Protein AF-0000000083299791 (afdb_homodimer)

Solvent-accessible surface area (backbone atoms only — not comparable to full-atom values): 14861 Å² total; per-residue (Å²): 134,85,80,78,79,76,78,78,74,70,79,77,78,78,74,74,76,74,76,77,78,76,69,82,77,79,80,80,79,50,73,68,55,50,51,50,52,48,53,51,52,51,51,53,50,51,51,54,52,48,54,40,50,52,48,50,51,59,39,55,63,70,44,81,80,65,92,54,95,62,80,73,47,73,58,53,46,47,52,49,50,43,52,48,52,52,48,52,50,52,51,41,40,72,73,31,84,80,49,69,74,76,66,60,76,66,80,69,80,80,72,71,74,79,122,135,85,81,76,78,74,76,78,75,71,78,76,77,76,73,73,76,73,74,79,76,76,69,82,78,79,80,82,77,50,72,69,56,52,50,51,53,49,54,51,51,50,50,53,50,53,50,54,53,48,54,42,50,52,48,50,50,59,39,55,64,69,43,81,80,66,94,54,94,65,81,74,47,74,58,53,47,48,52,49,49,44,52,48,52,51,49,52,50,51,51,41,39,72,74,32,85,81,49,70,76,75,67,62,74,66,80,70,81,80,73,72,73,78,121

InterPro domains:
  IPR011598 Myc-type, basic helix-loop-helix (bHLH) domain [PF00010] (37-89)
  IPR011598 Myc-type, basic helix-loop-helix (bHLH) domain [PS50888] (36-88)
  IPR011598 Myc-type, basic helix-loop-helix (bHLH) domain [SM00353] (42-94)
  IPR036638 Helix-loop-helix DNA-binding domain superfamily [G3DSA:4.10.280.10] (24-99)
  IPR036638 Helix-loop-helix DNA-binding domain superfamily [SSF47459] (33-94)
  IPR050359 Basic helix-loop-helix transcription factors [PTHR19290] (15-98)

Sequence (230 aa):
MNTSFQKLSLPFDSSHRRGKKRGPRPKKLTKDEKRQKRIDANDRERQRMGKLNIAFDNLRHLLPKHGNDRELSKFETIQIAKNYIRSLHQLLAQTDPNYSGSICSDDDSSFEFSFMNTSFQKLSLPFDSSHRRGKKRGPRPKKLTKDEKRQKRIDANDRERQRMGKLNIAFDNLRHLLPKHGNDRELSKFETIQIAKNYIRSLHQLLAQTDPNYSGSICSDDDSSFEFSF

Radius of gyration: 37.09 Å; Cα contacts (8 Å, |Δi|>4): 93; chains: 2; bounding box: 176×70×49 Å

Secondary structure (DSSP, 8-state):
-----------------------PPPPPPPHHHHHHHHHHHHHHHHHHHHHHHHHHHHHHHHSPP-SSSSPPPHHHHHHHHHHHHHHHHHHHHHH-TT-----------------/-----------------------PPPPPPPHHHHHHHHHHHHHHHHHHHHHHHHHHHHHHHHSPP-SSSSPPPHHHHHHHHHHHHHHHHHHHHHH-TT-----------------

Organism: Tigriopus californicus (NCBI:txid6832)

Structure (mmCIF, N/CA/C/O backbone):
data_AF-0000000083299791-model_v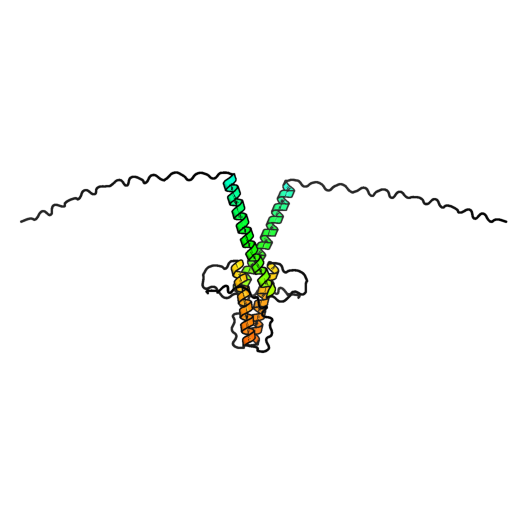1
#
loop_
_entity.id
_entity.type
_entity.pdbx_description
1 polymer 'BHLH domain-containing protein'
#
loop_
_atom_site.group_PDB
_atom_site.id
_atom_site.type_symbol
_atom_site.label_atom_id
_atom_site.label_alt_id
_atom_site.label_comp_id
_atom_site.label_asym_id
_atom_site.label_entity_id
_atom_site.label_seq_id
_atom_site.pdbx_PDB_ins_code
_atom_site.Cartn_x
_atom_site.Cartn_y
_atom_site.Cartn_z
_atom_site.occupancy
_atom_site.B_iso_or_equiv
_atom_site.auth_seq_id
_atom_site.auth_comp_id
_atom_site.auth_asym_id
_atom_site.auth_atom_id
_atom_site.pdbx_PDB_model_num
ATOM 1 N N . MET A 1 1 ? -90.875 -5.09 -12.531 1 35.03 1 MET A N 1
ATOM 2 C CA . MET A 1 1 ? -90.375 -4.801 -11.188 1 35.03 1 MET A CA 1
ATOM 3 C C . MET A 1 1 ? -88.938 -4.277 -11.234 1 35.03 1 MET A C 1
ATOM 5 O O . MET A 1 1 ? -88.062 -5.008 -11.602 1 35.03 1 MET A O 1
ATOM 9 N N . ASN A 1 2 ? -88.75 -2.998 -11.633 1 39.03 2 ASN A N 1
ATOM 10 C CA . ASN A 1 2 ? -87.562 -2.178 -11.891 1 39.03 2 ASN A CA 1
ATOM 11 C C . ASN A 1 2 ? -86.688 -2.041 -10.641 1 39.03 2 ASN A C 1
ATOM 13 O O . ASN A 1 2 ? -87.125 -1.462 -9.641 1 39.03 2 ASN A O 1
ATOM 17 N N . THR A 1 3 ? -85.938 -3.061 -10.211 1 40.22 3 THR A N 1
ATOM 18 C CA . THR A 1 3 ? -85 -3.107 -9.078 1 40.22 3 THR A CA 1
ATOM 19 C C . THR A 1 3 ? -84 -1.953 -9.141 1 40.22 3 THR A C 1
ATOM 21 O O . THR A 1 3 ? -83.188 -1.866 -10.07 1 40.22 3 THR A O 1
ATOM 24 N N . SER A 1 4 ? -84.375 -0.688 -8.719 1 39.66 4 SER A N 1
ATOM 25 C CA . SER A 1 4 ? -83.562 0.511 -8.508 1 39.66 4 SER A CA 1
ATOM 26 C C . SER A 1 4 ? -82.375 0.221 -7.617 1 39.66 4 SER A C 1
ATOM 28 O O . SER A 1 4 ? -82.5 -0.239 -6.484 1 39.66 4 SER A O 1
ATOM 30 N N . PHE A 1 5 ? -81.25 -0.308 -8.164 1 45.06 5 PHE A N 1
ATOM 31 C CA . PHE A 1 5 ? -79.938 -0.502 -7.516 1 45.06 5 PHE A CA 1
ATOM 32 C C . PHE A 1 5 ? -79.5 0.766 -6.789 1 45.06 5 PHE A C 1
ATOM 34 O O . PHE A 1 5 ? -79.188 1.782 -7.426 1 45.06 5 PHE A O 1
ATOM 41 N N . GLN A 1 6 ? -80.062 1.115 -5.617 1 37.62 6 GLN A N 1
ATOM 42 C CA . GLN A 1 6 ? -79.688 2.234 -4.777 1 37.62 6 GLN A CA 1
ATOM 43 C C . GLN A 1 6 ? -78.125 2.229 -4.566 1 37.62 6 GLN A C 1
ATOM 45 O O . GLN A 1 6 ? -77.562 1.227 -4.125 1 37.62 6 GLN A O 1
ATOM 50 N N . LYS A 1 7 ? -77.438 2.93 -5.402 1 39.16 7 LYS A N 1
ATOM 51 C CA . LYS A 1 7 ? -76 3.258 -5.281 1 39.16 7 LYS A CA 1
ATOM 52 C C . LYS A 1 7 ? -75.688 3.699 -3.861 1 39.16 7 LYS A C 1
ATOM 54 O O . LYS A 1 7 ? -76.125 4.734 -3.395 1 39.16 7 LYS A O 1
ATOM 59 N N . LEU A 1 8 ? -75.562 2.838 -2.83 1 41.22 8 LEU A N 1
ATOM 60 C CA . LEU A 1 8 ? -75.125 3.186 -1.492 1 41.22 8 LEU A CA 1
ATOM 61 C C . LEU A 1 8 ? -73.75 3.91 -1.555 1 41.22 8 LEU A C 1
ATOM 63 O O . LEU A 1 8 ? -72.75 3.354 -2.035 1 41.22 8 LEU A O 1
ATOM 67 N N . SER A 1 9 ? -73.688 5.23 -1.886 1 42.41 9 SER A N 1
ATOM 68 C CA . SER A 1 9 ? -72.5 6.043 -1.795 1 42.41 9 SER A CA 1
ATOM 69 C C . SER A 1 9 ? -71.875 5.961 -0.403 1 42.41 9 SER A C 1
ATOM 71 O O . SER A 1 9 ? -72.5 6.363 0.582 1 42.41 9 SER A O 1
ATOM 73 N N . LEU A 1 10 ? -71.188 4.891 -0.048 1 44.03 10 LEU A N 1
ATOM 74 C CA . LEU A 1 10 ? -70.438 4.859 1.204 1 44.03 10 LEU A CA 1
ATOM 75 C C . LEU A 1 10 ? -69.625 6.125 1.375 1 44.03 10 LEU A C 1
ATOM 77 O O . LEU A 1 10 ? -69.062 6.637 0.406 1 44.03 10 LEU A O 1
ATOM 81 N N . PRO A 1 11 ? -70 7.043 2.338 1 47.69 11 PRO A N 1
ATOM 82 C CA . PRO A 1 11 ? -69.188 8.242 2.596 1 47.69 11 PRO A CA 1
ATOM 83 C C . PRO A 1 11 ? -67.75 7.922 2.801 1 47.69 11 PRO A C 1
ATOM 85 O O . PRO A 1 11 ? -67.375 6.879 3.361 1 47.69 11 PRO A O 1
ATOM 88 N N . PHE A 1 12 ? -66.875 8.055 1.804 1 46.56 12 PHE A N 1
ATOM 89 C CA . PHE A 1 12 ? -65.438 8.008 1.959 1 46.56 12 PHE A CA 1
ATOM 90 C C . PHE A 1 12 ? -65 8.859 3.146 1 46.56 12 PHE A C 1
ATOM 92 O O . PHE A 1 12 ? -65.188 10.07 3.174 1 46.56 12 PHE A O 1
ATOM 99 N N . ASP A 1 13 ? -65.062 8.445 4.422 1 48.59 13 ASP A N 1
ATOM 100 C CA . ASP A 1 13 ? -64.5 9.133 5.574 1 48.59 13 ASP A CA 1
ATOM 101 C C . ASP A 1 13 ? -63.062 9.602 5.273 1 48.59 13 ASP A C 1
ATOM 103 O O . ASP A 1 13 ? -62.188 8.805 4.91 1 48.59 13 ASP A O 1
ATOM 107 N N . SER A 1 14 ? -62.844 10.719 4.598 1 47.84 14 SER A N 1
ATOM 108 C CA . SER A 1 14 ? -61.562 11.375 4.477 1 47.84 14 SER A CA 1
ATOM 109 C C . SER A 1 14 ? -60.844 11.477 5.828 1 47.84 14 SER A C 1
ATOM 111 O O . SER A 1 14 ? -61.219 12.289 6.672 1 47.84 14 SER A O 1
ATOM 113 N N . SER A 1 15 ? -60.562 10.375 6.586 1 48.59 15 SER A N 1
ATOM 114 C CA . SER A 1 15 ? -59.719 10.469 7.773 1 48.59 15 SER A CA 1
ATOM 115 C C . SER A 1 15 ? -58.5 11.344 7.516 1 48.59 15 SER A C 1
ATOM 117 O O . SER A 1 15 ? -57.719 11.078 6.598 1 48.59 15 SER A O 1
ATOM 119 N N . HIS A 1 16 ? -58.5 12.648 7.754 1 49.69 16 HIS A N 1
ATOM 120 C CA . HIS A 1 16 ? -57.375 13.562 7.793 1 49.69 16 HIS A CA 1
ATOM 121 C C . HIS A 1 16 ? -56.188 12.938 8.531 1 49.69 16 HIS A C 1
ATOM 123 O O . HIS A 1 16 ? -56.344 12.438 9.648 1 49.69 16 HIS A O 1
ATOM 129 N N . ARG A 1 17 ? -55.312 12.227 7.859 1 52.25 17 ARG A N 1
ATOM 130 C CA . ARG A 1 17 ? -54.062 11.734 8.43 1 52.25 17 ARG A CA 1
ATOM 131 C C . ARG A 1 17 ? -53.406 12.797 9.289 1 52.25 17 ARG A C 1
ATOM 133 O O . ARG A 1 17 ? -53.125 13.906 8.82 1 52.25 17 ARG A O 1
ATOM 140 N N . ARG A 1 18 ? -53.781 13.062 10.602 1 54.12 18 ARG A N 1
ATOM 141 C CA . ARG A 1 18 ? -53.031 13.891 11.555 1 54.12 18 ARG A CA 1
ATOM 142 C C . ARG A 1 18 ? -51.531 13.781 11.328 1 54.12 18 ARG A C 1
ATOM 144 O O . ARG A 1 18 ? -51 12.672 11.219 1 54.12 18 ARG A O 1
ATOM 151 N N . GLY A 1 19 ? -50.844 14.727 10.711 1 54.34 19 GLY A N 1
ATOM 152 C CA . GLY A 1 19 ? -49.406 14.82 10.5 1 54.34 19 GLY A CA 1
ATOM 153 C C . GLY A 1 19 ? -48.625 14.305 11.68 1 54.34 19 GLY A C 1
ATOM 154 O O . GLY A 1 19 ? -48.938 14.594 12.836 1 54.34 19 GLY A O 1
ATOM 155 N N . LYS A 1 20 ? -48.094 13.102 11.695 1 59.66 20 LYS A N 1
ATOM 156 C CA . LYS A 1 20 ? -47.188 12.602 12.703 1 59.66 20 LYS A CA 1
ATOM 157 C C . LYS A 1 20 ? -46.219 13.703 13.18 1 59.66 20 LYS A C 1
ATOM 159 O O . LYS A 1 20 ? -45.656 14.438 12.367 1 59.66 20 LYS A O 1
ATOM 164 N N . LYS A 1 21 ? -46.281 14.359 14.422 1 60.97 21 LYS A N 1
ATOM 165 C CA . LYS A 1 21 ? -45.375 15.312 15.047 1 60.97 21 LYS A CA 1
ATOM 166 C C . LYS A 1 21 ? -43.938 14.844 14.953 1 60.97 21 LYS A C 1
ATOM 168 O O . LYS A 1 21 ? -43.656 13.664 15.18 1 60.97 21 LYS A O 1
ATOM 173 N N . ARG A 1 22 ? -43.094 15.375 14.047 1 66.25 22 ARG A N 1
ATOM 174 C CA . ARG A 1 22 ? -41.656 15.07 13.992 1 66.25 22 ARG A CA 1
ATOM 175 C C . ARG A 1 22 ? -41.062 15.078 15.383 1 66.25 22 ARG A C 1
ATOM 177 O O . ARG A 1 22 ? -41.406 15.914 16.219 1 66.25 22 ARG A O 1
ATOM 184 N N . GLY A 1 23 ? -40.656 14.07 15.852 1 63.84 23 GLY A N 1
ATOM 185 C CA . GLY A 1 23 ? -40 14 17.156 1 63.84 23 GLY A CA 1
ATOM 186 C C . GLY A 1 23 ? -39 15.102 17.359 1 63.84 23 GLY A C 1
ATOM 187 O O . GLY A 1 23 ? -38.688 15.867 16.438 1 63.84 23 GLY A O 1
ATOM 188 N N . PRO A 1 24 ? -38.594 15.461 18.594 1 74.75 24 PRO A N 1
ATOM 189 C CA . PRO A 1 24 ? -37.625 16.516 18.891 1 74.75 24 PRO A CA 1
ATOM 190 C C . PRO A 1 24 ? -36.312 16.344 18.141 1 74.75 24 PRO A C 1
ATOM 192 O O . PRO A 1 24 ? -35.938 15.211 17.828 1 74.75 24 PRO A O 1
ATOM 195 N N . ARG A 1 25 ? -35.75 17.516 17.656 1 76.12 25 ARG A N 1
ATOM 196 C CA . ARG A 1 25 ? -34.469 17.5 16.953 1 76.12 25 ARG A CA 1
ATOM 197 C C . ARG A 1 25 ? -33.344 16.938 17.828 1 76.12 25 ARG A C 1
ATOM 199 O O . ARG A 1 25 ? -33.375 17.141 19.047 1 76.12 25 ARG A O 1
ATOM 206 N N . PRO A 1 26 ? -32.594 16.109 17.375 1 77.94 26 PRO A N 1
ATOM 207 C CA . PRO A 1 26 ? -31.453 15.609 18.172 1 77.94 26 PRO A CA 1
ATOM 208 C C . PRO A 1 26 ? -30.547 16.719 18.688 1 77.94 26 PRO A C 1
ATOM 210 O O . PRO A 1 26 ? -30.391 17.75 18.031 1 77.94 26 PRO A O 1
ATOM 213 N N . LYS A 1 27 ? -30.203 16.703 19.969 1 82.31 27 LYS A N 1
ATOM 214 C CA . LYS A 1 27 ? -29.344 17.656 20.625 1 82.31 27 LYS A CA 1
ATOM 215 C C . LYS A 1 27 ? -28.016 17.828 19.875 1 82.31 27 LYS A C 1
ATOM 217 O O . LYS A 1 27 ? -27.516 16.859 19.297 1 82.31 27 LYS A O 1
ATOM 222 N N . LYS A 1 28 ? -27.547 19.047 19.734 1 89.12 28 LYS A N 1
ATOM 223 C CA . LYS A 1 28 ? -26.266 19.359 19.125 1 89.12 28 LYS A CA 1
ATOM 224 C C . LYS A 1 28 ? -25.109 18.844 19.969 1 89.12 28 LYS A C 1
ATOM 226 O O . LYS A 1 28 ? -25.141 18.953 21.203 1 89.12 28 LYS A O 1
ATOM 231 N N . LEU A 1 29 ? -24.062 18.359 19.453 1 88.12 29 LEU A N 1
ATOM 232 C CA . LEU A 1 29 ? -22.891 17.828 20.156 1 88.12 29 LEU A CA 1
ATOM 233 C C . LEU A 1 29 ? -22.031 18.953 20.703 1 88.12 29 LEU A C 1
ATOM 235 O O . LEU A 1 29 ? -21.844 19.984 20.047 1 88.12 29 LEU A O 1
ATOM 239 N N . THR A 1 30 ? -21.609 18.734 21.859 1 93.5 30 THR A N 1
ATOM 240 C CA . THR A 1 30 ? -20.703 19.688 22.5 1 93.5 30 THR A CA 1
ATOM 241 C C . THR A 1 30 ? -19.328 19.656 21.844 1 93.5 30 THR A C 1
ATOM 243 O O . THR A 1 30 ? -19.031 18.75 21.062 1 93.5 30 THR A O 1
ATOM 246 N N . LYS A 1 31 ? -18.562 20.688 22.094 1 94.69 31 LYS A N 1
ATOM 247 C CA . LYS A 1 31 ? -17.203 20.75 21.562 1 94.69 31 LYS A CA 1
ATOM 248 C C . LYS A 1 31 ? -16.375 19.547 22 1 94.69 31 LYS A C 1
ATOM 250 O O . LYS A 1 31 ? -15.633 18.969 21.203 1 94.69 31 LYS A O 1
ATOM 255 N N . ASP A 1 32 ? -16.422 19.141 23.312 1 96.06 32 ASP A N 1
ATOM 256 C CA . ASP A 1 32 ? -15.68 18 23.859 1 96.06 32 ASP A CA 1
ATOM 257 C C . ASP A 1 32 ? -16.109 16.688 23.188 1 96.06 32 ASP A C 1
ATOM 259 O O . ASP A 1 32 ? -15.281 15.812 22.953 1 96.06 32 ASP A O 1
ATOM 263 N N . GLU A 1 33 ? -17.344 16.562 22.953 1 97 33 GLU A N 1
ATOM 264 C CA . GLU A 1 33 ? -17.844 15.367 22.297 1 97 33 GLU A CA 1
ATOM 265 C C . GLU A 1 33 ? -17.297 15.25 20.875 1 97 33 GLU A C 1
ATOM 267 O O . GLU A 1 33 ? -16.938 14.164 20.422 1 97 33 GLU A O 1
ATOM 272 N N . LYS A 1 34 ? -17.328 16.328 20.203 1 97.5 34 LYS A N 1
ATOM 273 C CA . LYS A 1 34 ? -16.781 16.344 18.844 1 97.5 34 LYS A CA 1
ATOM 274 C C . LYS A 1 34 ? -15.312 15.953 18.844 1 97.5 34 LYS A C 1
ATOM 276 O O . LYS A 1 34 ? -14.867 15.195 17.969 1 97.5 34 LYS A O 1
ATOM 281 N N . ARG A 1 35 ? -14.586 16.578 19.797 1 97.81 35 ARG A N 1
ATOM 282 C CA . ARG A 1 35 ? -13.172 16.266 19.922 1 97.81 35 ARG A CA 1
ATOM 283 C C . ARG A 1 35 ? -12.961 14.781 20.188 1 97.81 35 ARG A C 1
ATOM 285 O O . ARG A 1 35 ? -12.086 14.156 19.594 1 97.81 35 ARG A O 1
ATOM 292 N N . GLN A 1 36 ? -13.68 14.25 21.047 1 97.69 36 GLN A N 1
ATOM 293 C CA . GLN A 1 36 ? -13.562 12.828 21.375 1 97.69 36 GLN A CA 1
ATOM 294 C C . GLN A 1 36 ? -13.875 11.953 20.172 1 97.69 36 GLN A C 1
ATOM 296 O O . GLN A 1 36 ? -13.211 10.938 19.938 1 97.69 36 GLN A O 1
ATOM 301 N N . LYS A 1 37 ? -14.875 12.266 19.406 1 98 37 LYS A N 1
ATOM 302 C CA . LYS A 1 37 ? -15.211 11.531 18.188 1 98 37 LYS A CA 1
ATOM 303 C C . LYS A 1 37 ? -14.047 11.547 17.203 1 98 37 LYS A C 1
ATOM 305 O O . LYS A 1 37 ? -13.758 10.531 16.547 1 98 37 LYS A O 1
ATOM 310 N N . ARG A 1 38 ? -13.414 12.641 17.109 1 98.31 38 ARG A N 1
ATOM 311 C CA . ARG A 1 38 ? -12.273 12.781 16.219 1 98.31 38 ARG A CA 1
ATOM 312 C C . ARG A 1 38 ? -11.109 11.898 16.672 1 98.31 38 ARG A C 1
ATOM 314 O O . ARG A 1 38 ? -10.477 11.242 15.844 1 98.31 38 ARG A O 1
ATOM 321 N N . ILE A 1 39 ? -10.852 11.93 17.938 1 98.56 39 ILE A N 1
ATOM 322 C CA . ILE A 1 39 ? -9.781 11.117 18.5 1 98.56 39 ILE A CA 1
ATOM 323 C C . ILE A 1 39 ? -10.055 9.641 18.234 1 98.56 39 ILE A C 1
ATOM 325 O O . ILE A 1 39 ? -9.156 8.906 17.812 1 98.56 39 ILE A O 1
ATOM 329 N N . ASP A 1 40 ? -11.211 9.281 18.391 1 98.62 40 ASP A N 1
ATOM 330 C CA . ASP A 1 40 ? -11.602 7.895 18.141 1 98.62 40 ASP A CA 1
ATOM 331 C C . ASP A 1 40 ? -11.414 7.535 16.656 1 98.62 40 ASP A C 1
ATOM 333 O O . ASP A 1 40 ? -10.922 6.453 16.344 1 98.62 40 ASP A O 1
ATOM 337 N N . ALA A 1 41 ? -11.859 8.406 15.781 1 98.56 41 ALA A N 1
ATOM 338 C CA . ALA A 1 41 ? -11.727 8.188 14.336 1 98.56 41 ALA A CA 1
ATOM 339 C C . ALA A 1 41 ? -10.258 8.062 13.945 1 98.56 41 ALA A C 1
ATOM 341 O O . ALA A 1 41 ? -9.898 7.191 13.141 1 98.56 41 ALA A O 1
ATOM 342 N N . ASN A 1 42 ? -9.508 8.867 14.484 1 98.5 42 ASN A N 1
ATOM 343 C CA . ASN A 1 42 ? -8.078 8.828 14.219 1 98.5 42 ASN A CA 1
ATOM 344 C C . ASN A 1 42 ? -7.453 7.516 14.703 1 98.5 42 ASN A C 1
ATOM 346 O O . ASN A 1 42 ? -6.594 6.949 14.023 1 98.5 42 ASN A O 1
ATOM 350 N N . ASP A 1 43 ? -7.844 7.125 15.836 1 98.69 43 ASP A N 1
ATOM 351 C CA . ASP A 1 43 ? -7.348 5.863 16.375 1 98.69 43 ASP A CA 1
ATOM 352 C C . ASP A 1 43 ? -7.738 4.691 15.469 1 98.69 43 ASP A C 1
ATOM 354 O O . ASP A 1 43 ? -6.941 3.773 15.258 1 98.69 43 ASP A O 1
ATOM 358 N N . ARG A 1 44 ? -8.938 4.613 15 1 98.62 44 ARG A N 1
ATOM 359 C CA . ARG A 1 44 ? -9.398 3.57 14.094 1 98.62 44 ARG A CA 1
ATOM 360 C C . ARG A 1 44 ? -8.562 3.557 12.812 1 98.62 44 ARG A C 1
ATOM 362 O O . ARG A 1 44 ? -8.164 2.49 12.336 1 98.62 44 ARG A O 1
ATOM 369 N N . GLU A 1 45 ? -8.32 4.793 12.391 1 97.5 45 GLU A N 1
ATOM 370 C CA . GLU A 1 45 ? -7.523 4.898 11.172 1 97.5 45 GLU A CA 1
ATOM 371 C C . GLU A 1 45 ? -6.094 4.418 11.406 1 97.5 45 GLU A C 1
ATOM 373 O O . GLU A 1 45 ? -5.504 3.768 10.539 1 97.5 45 GLU A O 1
ATOM 378 N N . ARG A 1 46 ? -5.547 4.629 12.484 1 98.56 46 ARG A N 1
ATOM 379 C CA . ARG A 1 46 ? -4.207 4.176 12.844 1 98.56 46 ARG A CA 1
ATOM 380 C C . ARG A 1 46 ? -4.148 2.654 12.922 1 98.56 46 ARG A C 1
ATOM 382 O O . ARG A 1 46 ? -3.186 2.041 12.461 1 98.56 46 ARG A O 1
ATOM 389 N N . GLN A 1 47 ? -5.215 2.145 13.492 1 98.44 47 GLN A N 1
ATOM 390 C CA . GLN A 1 47 ? -5.301 0.689 13.562 1 98.44 47 GLN A CA 1
ATOM 391 C C . GLN A 1 47 ? -5.406 0.075 12.164 1 98.44 47 GLN A C 1
ATOM 393 O O . GLN A 1 47 ? -4.766 -0.938 11.875 1 98.44 47 GLN A O 1
ATOM 398 N N . ARG A 1 48 ? -6.238 0.56 11.312 1 98.5 48 ARG A N 1
ATOM 399 C CA . ARG A 1 48 ? -6.398 0.083 9.945 1 98.5 48 ARG A CA 1
ATOM 400 C C . ARG A 1 48 ? -5.07 0.115 9.195 1 98.5 48 ARG A C 1
ATOM 402 O O . ARG A 1 48 ? -4.707 -0.849 8.516 1 98.5 48 ARG A O 1
ATOM 409 N N . MET A 1 49 ? -4.352 1.262 9.32 1 98 49 MET A N 1
ATOM 410 C CA . MET A 1 49 ? -3.062 1.408 8.656 1 98 49 MET A CA 1
ATOM 411 C C . MET A 1 49 ? -2.039 0.435 9.227 1 98 49 MET A C 1
ATOM 413 O O . MET A 1 49 ? -1.154 -0.037 8.508 1 98 49 MET A O 1
ATOM 417 N N . GLY A 1 50 ? -2.121 0.163 10.477 1 98.44 50 GLY A N 1
ATOM 418 C CA . GLY A 1 50 ? -1.274 -0.853 11.078 1 98.44 50 GLY A CA 1
ATOM 419 C C . GLY A 1 50 ? -1.465 -2.229 10.469 1 98.44 50 GLY A C 1
ATOM 420 O O . GLY A 1 50 ? -0.49 -2.93 10.188 1 98.44 50 GLY A O 1
ATOM 421 N N . LYS A 1 51 ? -2.717 -2.592 10.312 1 98.31 51 LYS A N 1
ATOM 422 C CA . LYS A 1 51 ? -3.033 -3.873 9.688 1 98.31 51 LYS A CA 1
ATOM 423 C C . LYS A 1 51 ? -2.475 -3.945 8.266 1 98.31 51 LYS A C 1
ATOM 425 O O . LYS A 1 51 ? -1.959 -4.984 7.848 1 98.31 51 LYS A O 1
ATOM 430 N N . LEU A 1 52 ? -2.559 -2.861 7.566 1 98.38 52 LEU A N 1
ATOM 431 C CA . LEU A 1 52 ? -2.025 -2.805 6.207 1 98.38 52 LEU A CA 1
ATOM 432 C C . LEU A 1 52 ? -0.51 -2.975 6.211 1 98.38 52 LEU A C 1
ATOM 434 O O . LEU A 1 52 ? 0.042 -3.684 5.371 1 98.38 52 LEU A O 1
ATOM 438 N N . ASN A 1 53 ? 0.113 -2.35 7.125 1 97.5 53 ASN A N 1
ATOM 439 C CA . ASN A 1 53 ? 1.564 -2.457 7.234 1 97.5 53 ASN A CA 1
ATOM 440 C C . ASN A 1 53 ? 1.999 -3.883 7.559 1 97.5 53 ASN A C 1
ATOM 442 O O . ASN A 1 53 ? 3.002 -4.367 7.031 1 97.5 53 ASN A O 1
ATOM 446 N N . ILE A 1 54 ? 1.27 -4.508 8.422 1 98.12 54 ILE A N 1
ATOM 447 C CA . ILE A 1 54 ? 1.545 -5.906 8.734 1 98.12 54 ILE A CA 1
ATOM 448 C C . ILE A 1 54 ? 1.397 -6.754 7.469 1 98.12 54 ILE A C 1
ATOM 450 O O . ILE A 1 54 ? 2.215 -7.641 7.211 1 98.12 54 ILE A O 1
ATOM 454 N N . ALA A 1 55 ? 0.389 -6.469 6.719 1 98.12 55 ALA A N 1
ATOM 455 C CA . ALA A 1 55 ? 0.18 -7.199 5.469 1 98.12 55 ALA A CA 1
ATOM 456 C C . ALA A 1 55 ? 1.351 -6.996 4.512 1 98.12 55 ALA A C 1
ATOM 458 O O . ALA A 1 55 ? 1.802 -7.941 3.863 1 98.12 55 ALA A O 1
ATOM 459 N N . PHE A 1 56 ? 1.893 -5.84 4.426 1 97.5 56 PHE A N 1
ATOM 460 C CA . PHE A 1 56 ? 3.07 -5.566 3.613 1 97.5 56 PHE A CA 1
ATOM 461 C C . PHE A 1 56 ? 4.266 -6.383 4.094 1 97.5 56 PHE A C 1
ATOM 463 O O . PHE A 1 56 ? 5.008 -6.941 3.281 1 97.5 56 PHE A O 1
ATOM 470 N N . ASP A 1 57 ? 4.395 -6.391 5.359 1 96.12 57 ASP A N 1
ATOM 471 C CA . ASP A 1 57 ? 5.508 -7.145 5.93 1 96.12 57 ASP A CA 1
ATOM 472 C C . ASP A 1 57 ? 5.402 -8.625 5.574 1 96.12 57 ASP A C 1
ATOM 474 O O . ASP A 1 57 ? 6.398 -9.258 5.211 1 96.12 57 ASP A O 1
ATOM 478 N N . ASN A 1 58 ? 4.234 -9.156 5.762 1 96 58 ASN A N 1
ATOM 479 C CA . ASN A 1 58 ? 4.008 -10.555 5.41 1 96 58 ASN A CA 1
ATOM 480 C C . ASN A 1 58 ? 4.336 -10.828 3.943 1 96 58 ASN A C 1
ATOM 482 O O . ASN A 1 58 ? 4.926 -11.859 3.613 1 96 58 ASN A O 1
ATOM 486 N N . LEU A 1 59 ? 3.988 -9.867 3.1 1 96.19 59 LEU A N 1
ATOM 487 C CA . LEU A 1 59 ? 4.273 -10.023 1.678 1 96.19 59 LEU A CA 1
ATOM 488 C C . LEU A 1 59 ? 5.777 -9.961 1.417 1 96.19 59 LEU A C 1
ATOM 490 O O . LEU A 1 59 ? 6.305 -10.758 0.638 1 96.19 59 LEU A O 1
ATOM 494 N N . ARG A 1 60 ? 6.41 -9.078 2.076 1 93.94 60 ARG A N 1
ATOM 495 C CA . ARG A 1 60 ? 7.848 -8.906 1.894 1 93.94 60 ARG A CA 1
ATOM 496 C C . ARG A 1 60 ? 8.602 -10.18 2.271 1 93.94 60 ARG A C 1
ATOM 498 O O . ARG A 1 60 ? 9.641 -10.492 1.682 1 93.94 60 ARG A O 1
ATOM 505 N N . HIS A 1 61 ? 8.062 -10.914 3.162 1 92 61 HIS A N 1
ATOM 506 C CA . HIS A 1 61 ? 8.711 -12.141 3.604 1 92 61 HIS A CA 1
ATOM 507 C C . HIS A 1 61 ? 8.641 -13.219 2.531 1 92 61 HIS A C 1
ATOM 509 O O . HIS A 1 61 ? 9.43 -14.164 2.539 1 92 61 HIS A O 1
ATOM 515 N N . LEU A 1 62 ? 7.715 -13.172 1.647 1 91.31 62 LEU A N 1
ATOM 516 C CA . LEU A 1 62 ? 7.531 -14.172 0.601 1 91.31 62 LEU A CA 1
ATOM 517 C C . LEU A 1 62 ? 8.367 -13.828 -0.629 1 91.31 62 LEU A C 1
ATOM 519 O O . LEU A 1 62 ? 8.5 -14.648 -1.54 1 91.31 62 LEU A O 1
ATOM 523 N N . LEU A 1 63 ? 8.875 -12.594 -0.632 1 91.38 63 LEU A N 1
ATOM 524 C CA . LEU A 1 63 ? 9.594 -12.125 -1.811 1 91.38 63 LEU A CA 1
ATOM 525 C C . LEU A 1 63 ? 11.078 -12.422 -1.696 1 91.38 63 LEU A C 1
ATOM 527 O O . LEU A 1 63 ? 11.625 -12.484 -0.59 1 91.38 63 LEU A O 1
ATOM 531 N N . PRO A 1 64 ? 11.641 -12.602 -2.863 1 86.38 64 PRO A N 1
ATOM 532 C CA . PRO A 1 64 ? 13.094 -12.828 -2.818 1 86.38 64 PRO A CA 1
ATOM 533 C C . PRO A 1 64 ? 13.852 -11.656 -2.195 1 86.38 64 PRO A C 1
ATOM 535 O O . PRO A 1 64 ? 13.43 -10.508 -2.33 1 86.38 64 PRO A O 1
ATOM 538 N N . LYS A 1 65 ? 14.789 -12.039 -1.434 1 77.88 65 LYS A N 1
ATOM 539 C CA . LYS A 1 65 ? 15.555 -11.023 -0.709 1 77.88 65 LYS A CA 1
ATOM 540 C C . LYS A 1 65 ? 16.375 -10.172 -1.665 1 77.88 65 LYS A C 1
ATOM 542 O O . LYS A 1 65 ? 16.891 -10.672 -2.668 1 77.88 65 LYS A O 1
ATOM 547 N N . HIS A 1 66 ? 16.094 -8.805 -1.186 1 68.81 66 HIS A N 1
ATOM 548 C CA . HIS A 1 66 ? 16.922 -7.867 -1.92 1 68.81 66 HIS A CA 1
ATOM 549 C C . HIS A 1 66 ? 18.25 -7.621 -1.192 1 68.81 66 HIS A C 1
ATOM 551 O O . HIS A 1 66 ? 18.312 -7.719 0.035 1 68.81 66 HIS A O 1
ATOM 557 N N . GLY A 1 67 ? 19.391 -8.125 -1.748 1 66.94 67 GLY A N 1
ATOM 558 C CA . GLY A 1 67 ? 20.75 -8.031 -1.236 1 66.94 67 GLY A CA 1
ATOM 559 C C . GLY A 1 67 ? 20.984 -6.805 -0.372 1 66.94 67 GLY A C 1
ATOM 560 O O . GLY A 1 67 ? 21.969 -6.727 0.358 1 66.94 67 GLY A O 1
ATOM 561 N N . ASN A 1 68 ? 20.172 -5.832 -0.409 1 66.69 68 ASN A N 1
ATOM 562 C CA . ASN A 1 68 ? 20.438 -4.609 0.344 1 66.69 68 ASN A CA 1
ATOM 563 C C . ASN A 1 68 ? 19.75 -4.633 1.711 1 66.69 68 ASN A C 1
ATOM 565 O O . ASN A 1 68 ? 18.719 -5.27 1.879 1 66.69 68 ASN A O 1
ATOM 569 N N . ASP A 1 69 ? 20.375 -4.289 2.758 1 76.12 69 ASP A N 1
ATOM 570 C CA . ASP A 1 69 ? 19.922 -4.254 4.141 1 76.12 69 ASP A CA 1
ATOM 571 C C . ASP A 1 69 ? 18.75 -3.285 4.305 1 76.12 69 ASP A C 1
ATOM 573 O O . ASP A 1 69 ? 18.188 -3.162 5.395 1 76.12 69 ASP A O 1
ATOM 577 N N . ARG A 1 70 ? 18.391 -2.725 3.25 1 86.69 70 ARG A N 1
ATOM 578 C CA . ARG A 1 70 ? 17.312 -1.756 3.371 1 86.69 70 ARG A CA 1
ATOM 579 C C . ARG A 1 70 ? 15.953 -2.42 3.156 1 86.69 70 ARG A C 1
ATOM 581 O O . ARG A 1 70 ? 15.781 -3.207 2.225 1 86.69 70 ARG A O 1
ATOM 588 N N . GLU A 1 71 ? 14.992 -1.986 4.082 1 88.62 71 GLU A N 1
ATOM 589 C CA . GLU A 1 71 ? 13.633 -2.488 3.91 1 88.62 71 GLU A CA 1
ATOM 590 C C . GLU A 1 71 ? 12.984 -1.909 2.656 1 88.62 71 GLU A C 1
ATOM 592 O O . GLU A 1 71 ? 13.141 -0.723 2.361 1 88.62 71 GLU A O 1
ATOM 597 N N . LEU A 1 72 ? 12.312 -2.725 1.967 1 91.12 72 LEU A N 1
ATOM 598 C CA . LEU A 1 72 ? 11.586 -2.281 0.78 1 91.12 72 LEU A CA 1
ATOM 599 C C . LEU A 1 72 ? 10.477 -1.312 1.154 1 91.12 72 LEU A C 1
ATOM 601 O O . LEU A 1 72 ? 9.812 -1.485 2.182 1 91.12 72 LEU A O 1
ATOM 605 N N . SER A 1 73 ? 10.273 -0.315 0.304 1 94.75 73 SER A N 1
ATOM 606 C CA . SER A 1 73 ? 9.117 0.56 0.458 1 94.75 73 SER A CA 1
ATOM 607 C C . SER A 1 73 ? 7.836 -0.129 -0.002 1 94.75 73 SER A C 1
ATOM 609 O O . SER A 1 73 ? 7.883 -1.219 -0.577 1 94.75 73 SER A O 1
ATOM 611 N N . LYS A 1 74 ? 6.809 0.627 0.281 1 97.12 74 LYS A N 1
ATOM 612 C CA . LYS A 1 74 ? 5.527 0.098 -0.177 1 97.12 74 LYS A CA 1
ATOM 613 C C . LYS A 1 74 ? 5.496 -0.032 -1.697 1 97.12 74 LYS A C 1
ATOM 615 O O . LYS A 1 74 ? 5.055 -1.051 -2.23 1 97.12 74 LYS A O 1
ATOM 620 N N . PHE A 1 75 ? 5.945 1 -2.342 1 97.12 75 PHE A N 1
ATOM 621 C CA . PHE A 1 75 ? 5.969 1.008 -3.801 1 97.12 75 PHE A CA 1
ATOM 622 C C . PHE A 1 75 ? 6.859 -0.107 -4.332 1 97.12 75 PHE A C 1
ATOM 624 O O . PHE A 1 75 ? 6.461 -0.856 -5.227 1 97.12 75 PHE A O 1
ATOM 631 N N . GLU A 1 76 ? 8.047 -0.203 -3.785 1 94.12 76 GLU A N 1
ATOM 632 C CA . GLU A 1 76 ? 9 -1.224 -4.211 1 94.12 76 GLU A CA 1
ATOM 633 C C . GLU A 1 76 ? 8.445 -2.627 -3.979 1 94.12 76 GLU A C 1
ATOM 635 O O . GLU A 1 76 ? 8.609 -3.512 -4.82 1 94.12 76 GLU A O 1
ATOM 640 N N . THR A 1 77 ? 7.773 -2.807 -2.789 1 96.25 77 THR A N 1
ATOM 641 C CA . THR A 1 77 ? 7.199 -4.109 -2.459 1 96.25 77 THR A CA 1
ATOM 642 C C . THR A 1 77 ? 6.184 -4.535 -3.518 1 96.25 77 THR A C 1
ATOM 644 O O . THR A 1 77 ? 6.215 -5.672 -3.99 1 96.25 77 THR A O 1
ATOM 647 N N . ILE A 1 78 ? 5.418 -3.625 -3.912 1 98 78 ILE A N 1
ATOM 648 C CA . ILE A 1 78 ? 4.379 -3.904 -4.898 1 98 78 ILE A CA 1
ATOM 649 C C . ILE A 1 78 ? 5.02 -4.207 -6.25 1 98 78 ILE A C 1
ATOM 651 O O . ILE A 1 78 ? 4.609 -5.141 -6.945 1 98 78 ILE A O 1
ATOM 655 N N . GLN A 1 79 ? 5.98 -3.418 -6.613 1 95.88 79 GLN A N 1
ATOM 656 C CA . GLN A 1 79 ? 6.676 -3.627 -7.875 1 95.88 79 GLN A CA 1
ATOM 657 C C . GLN A 1 79 ? 7.352 -4.996 -7.914 1 95.88 79 GLN A C 1
ATOM 659 O O . GLN A 1 79 ? 7.242 -5.723 -8.898 1 95.88 79 GLN A O 1
ATOM 664 N N . ILE A 1 80 ? 8 -5.336 -6.871 1 94.44 80 ILE A N 1
ATOM 665 C CA . ILE A 1 80 ? 8.703 -6.613 -6.801 1 94.44 80 ILE A CA 1
ATOM 666 C C . ILE A 1 80 ? 7.695 -7.758 -6.812 1 94.44 80 ILE A C 1
ATOM 668 O O . ILE A 1 80 ? 7.914 -8.781 -7.473 1 94.44 80 ILE A O 1
ATOM 672 N N . ALA A 1 81 ? 6.609 -7.59 -6.066 1 95.94 81 ALA A N 1
ATOM 673 C CA . ALA A 1 81 ? 5.578 -8.625 -6.055 1 95.94 81 ALA A CA 1
ATOM 674 C C . ALA A 1 81 ? 5.043 -8.883 -7.461 1 95.94 81 ALA A C 1
ATOM 676 O O . ALA A 1 81 ? 4.902 -10.039 -7.875 1 95.94 81 ALA A O 1
ATOM 677 N N . LYS A 1 82 ? 4.742 -7.789 -8.18 1 95.81 82 LYS A N 1
ATOM 678 C CA . LYS A 1 82 ? 4.258 -7.902 -9.555 1 95.81 82 LYS A CA 1
ATOM 679 C C . LYS A 1 82 ? 5.25 -8.664 -10.422 1 95.81 82 LYS A C 1
ATOM 681 O O . LYS A 1 82 ? 4.875 -9.602 -11.133 1 95.81 82 LYS A O 1
ATOM 686 N N . ASN A 1 83 ? 6.488 -8.289 -10.383 1 93.69 83 ASN A N 1
ATOM 687 C CA . ASN A 1 83 ? 7.523 -8.93 -11.188 1 93.69 83 ASN A CA 1
ATOM 688 C C . ASN A 1 83 ? 7.73 -10.383 -10.781 1 93.69 83 ASN A C 1
ATOM 690 O O . ASN A 1 83 ? 7.953 -11.25 -11.633 1 93.69 83 ASN A O 1
ATOM 694 N N . TYR A 1 84 ? 7.668 -10.602 -9.492 1 93.5 84 TYR A N 1
ATOM 695 C CA . TYR A 1 84 ? 7.844 -11.953 -8.969 1 93.5 84 TYR A CA 1
ATOM 696 C C . TYR A 1 84 ? 6.742 -12.883 -9.461 1 93.5 84 TYR A C 1
ATOM 698 O O . TYR A 1 84 ? 7.016 -14 -9.898 1 93.5 84 TYR A O 1
ATOM 706 N N . ILE A 1 85 ? 5.523 -12.43 -9.43 1 93.62 85 ILE A N 1
ATOM 707 C CA . ILE A 1 85 ? 4.387 -13.203 -9.906 1 93.62 85 ILE A CA 1
ATOM 708 C C . ILE A 1 85 ? 4.562 -13.516 -11.398 1 93.62 85 ILE A C 1
ATOM 710 O O . ILE A 1 85 ? 4.355 -14.648 -11.828 1 93.62 85 ILE A O 1
ATOM 714 N N . ARG A 1 86 ? 5.012 -12.562 -12.133 1 92.06 86 ARG A N 1
ATOM 715 C CA . ARG A 1 86 ? 5.266 -12.773 -13.555 1 92.06 86 ARG A CA 1
ATOM 716 C C . ARG A 1 86 ? 6.34 -13.836 -13.766 1 92.06 86 ARG A C 1
ATOM 718 O O . ARG A 1 86 ? 6.215 -14.688 -14.648 1 92.06 86 ARG A O 1
ATOM 725 N N . SER A 1 87 ? 7.352 -13.75 -12.961 1 92.19 87 SER A N 1
ATOM 726 C CA . SER A 1 87 ? 8.438 -14.727 -13.055 1 92.19 87 SER A CA 1
ATOM 727 C C . SER A 1 87 ? 7.945 -16.125 -12.734 1 92.19 87 SER A C 1
ATOM 729 O O . SER A 1 87 ? 8.352 -17.094 -13.383 1 92.19 87 SER A O 1
ATOM 731 N N . LEU A 1 88 ? 7.102 -16.266 -11.711 1 90.69 88 LEU A N 1
ATOM 732 C CA . LEU A 1 88 ? 6.555 -17.562 -11.336 1 90.69 88 LEU A CA 1
ATOM 733 C C . LEU A 1 88 ? 5.715 -18.141 -12.469 1 90.69 88 LEU A C 1
ATOM 735 O O . LEU A 1 88 ? 5.762 -19.344 -12.734 1 90.69 88 LEU A O 1
ATOM 739 N N . HIS A 1 89 ? 5 -17.266 -13.156 1 90.75 89 HIS A N 1
ATOM 740 C CA . HIS A 1 89 ? 4.227 -17.719 -14.312 1 90.75 89 HIS A CA 1
ATOM 741 C C . HIS A 1 89 ? 5.141 -18.203 -15.43 1 90.75 89 HIS A C 1
ATOM 743 O O . HIS A 1 89 ? 4.848 -19.203 -16.094 1 90.75 89 HIS A O 1
ATOM 749 N N . GLN A 1 90 ? 6.18 -17.516 -15.641 1 89.31 90 GLN A N 1
ATOM 750 C CA . GLN A 1 90 ? 7.137 -17.922 -16.672 1 89.31 90 GLN A CA 1
ATOM 751 C C . GLN A 1 90 ? 7.766 -19.266 -16.344 1 89.31 90 GLN A C 1
ATOM 753 O O . GLN A 1 90 ? 7.93 -20.125 -17.219 1 89.31 90 GLN A O 1
ATOM 758 N N . LEU A 1 91 ? 8.086 -19.391 -15.094 1 88.88 91 LEU A N 1
ATOM 759 C CA . LEU A 1 91 ? 8.664 -20.656 -14.641 1 88.88 91 LEU A CA 1
ATOM 760 C C . LEU A 1 91 ? 7.68 -21.797 -14.828 1 88.88 91 LEU A C 1
ATOM 762 O O . LEU A 1 91 ? 8.062 -22.891 -15.273 1 88.88 91 LEU A O 1
ATOM 766 N N . LEU A 1 92 ? 6.445 -21.578 -14.484 1 89.56 92 LEU A N 1
ATOM 767 C CA . LEU A 1 92 ? 5.41 -22.594 -14.633 1 89.56 92 LEU A CA 1
ATOM 768 C C . LEU A 1 92 ? 5.211 -22.953 -16.109 1 89.56 92 LEU A C 1
ATOM 770 O O . LEU A 1 92 ? 5.016 -24.125 -16.453 1 89.56 92 LEU A O 1
ATOM 774 N N . ALA A 1 93 ? 5.289 -21.984 -16.984 1 88.25 93 ALA A N 1
ATOM 775 C CA . ALA A 1 93 ? 5.113 -22.188 -18.422 1 88.25 93 ALA A CA 1
ATOM 776 C C . ALA A 1 93 ? 6.254 -23.031 -19 1 88.25 93 ALA A C 1
ATOM 778 O O . ALA A 1 93 ? 6.055 -23.781 -19.953 1 88.25 93 ALA A O 1
ATOM 779 N N . GLN A 1 94 ? 7.383 -22.922 -18.422 1 87.19 94 GLN A N 1
ATOM 780 C CA . GLN A 1 94 ? 8.547 -23.672 -18.875 1 87.19 94 GLN A CA 1
ATOM 781 C C . GLN A 1 94 ? 8.492 -25.109 -18.391 1 87.19 94 GLN A C 1
ATOM 783 O O . GLN A 1 94 ? 8.992 -26.016 -19.062 1 87.19 94 GLN A O 1
ATOM 788 N N . THR A 1 95 ? 7.902 -25.375 -17.25 1 84.69 95 THR A N 1
ATOM 789 C CA . THR A 1 95 ? 7.867 -26.688 -16.641 1 84.69 95 THR A CA 1
ATOM 790 C C . THR A 1 95 ? 6.668 -27.484 -17.125 1 84.69 95 THR A C 1
ATOM 792 O O . THR A 1 95 ? 6.727 -28.719 -17.234 1 84.69 95 THR A O 1
ATOM 795 N N . ASP A 1 96 ? 5.59 -26.828 -17.375 1 80.94 96 ASP A N 1
ATOM 796 C CA . ASP A 1 96 ? 4.367 -27.453 -17.859 1 80.94 96 ASP A CA 1
ATOM 797 C C . ASP A 1 96 ? 3.936 -26.859 -19.188 1 80.94 96 ASP A C 1
ATOM 799 O O . ASP A 1 96 ? 3.441 -25.734 -19.25 1 80.94 96 ASP A O 1
ATOM 803 N N . PRO A 1 97 ? 4.125 -27.609 -20.281 1 78.06 97 PRO A N 1
ATOM 804 C CA . PRO A 1 97 ? 3.748 -27.078 -21.594 1 78.06 97 PRO A CA 1
ATOM 805 C C . PRO A 1 97 ? 2.258 -26.766 -21.703 1 78.06 97 PRO A C 1
ATOM 807 O O . PRO A 1 97 ? 1.849 -25.953 -22.531 1 78.06 97 PRO A O 1
ATOM 810 N N . ASN A 1 98 ? 1.492 -27.375 -20.844 1 79.19 98 ASN A N 1
ATOM 811 C CA . ASN A 1 98 ? 0.051 -27.141 -20.891 1 79.19 98 ASN A CA 1
ATOM 812 C C . ASN A 1 98 ? -0.365 -25.969 -20.016 1 79.19 98 ASN A C 1
ATOM 814 O O . ASN A 1 98 ? -1.553 -25.672 -19.906 1 79.19 98 ASN A O 1
ATOM 818 N N . TYR A 1 99 ? 0.719 -25.5 -19.359 1 80.44 99 TYR A N 1
ATOM 819 C CA . TYR A 1 99 ? 0.409 -24.375 -18.5 1 80.44 99 TYR A CA 1
ATOM 820 C C . TYR A 1 99 ? 0.002 -23.156 -19.312 1 80.44 99 TYR A C 1
ATOM 822 O O . TYR A 1 99 ? 0.759 -22.688 -20.172 1 80.44 99 TYR A O 1
ATOM 830 N N . SER A 1 100 ? -1.349 -22.75 -19.484 1 70.12 100 SER A N 1
ATOM 831 C CA . SER A 1 100 ? -1.893 -21.578 -20.156 1 70.12 100 SER A CA 1
ATOM 832 C C . SER A 1 100 ? -2.098 -20.438 -19.172 1 70.12 100 SER A C 1
ATOM 834 O O . SER A 1 100 ? -2.887 -19.516 -19.438 1 70.12 100 SER A O 1
ATOM 836 N N . GLY A 1 101 ? -1.465 -20.453 -18.141 1 63.88 101 GLY A N 1
ATOM 837 C CA . GLY A 1 101 ? -1.731 -19.359 -17.203 1 63.88 101 GLY A CA 1
ATOM 838 C C . GLY A 1 101 ? -1.531 -18 -17.812 1 63.88 101 GLY A C 1
ATOM 839 O O . GLY A 1 101 ? -0.669 -17.812 -18.672 1 63.88 101 GLY A O 1
ATOM 840 N N . SER A 1 102 ? -2.662 -17.25 -18.062 1 54.38 102 SER A N 1
ATOM 841 C CA . SER A 1 102 ? -2.74 -15.938 -18.703 1 54.38 102 SER A CA 1
ATOM 842 C C . SER A 1 102 ? -1.685 -14.984 -18.156 1 54.38 102 SER A C 1
ATOM 844 O O . SER A 1 102 ? -1.716 -14.633 -16.969 1 54.38 102 SER A O 1
ATOM 846 N N . ILE A 1 103 ? -0.409 -15.125 -18.469 1 55.47 103 ILE A N 1
ATOM 847 C CA . ILE A 1 103 ? 0.502 -14.016 -18.203 1 55.47 103 ILE A CA 1
ATOM 848 C C . ILE A 1 103 ? -0.139 -12.703 -18.641 1 55.47 103 ILE A C 1
ATOM 850 O O . ILE A 1 103 ? -0.594 -12.578 -19.781 1 55.47 103 ILE A O 1
ATOM 854 N N . CYS A 1 104 ? -1.055 -12.211 -17.859 1 52.53 104 CYS A N 1
ATOM 855 C CA . CYS A 1 104 ? -1.518 -10.93 -18.375 1 52.53 104 CYS A CA 1
ATOM 856 C C . CYS A 1 104 ? -0.353 -10.102 -18.906 1 52.53 104 CYS A C 1
ATOM 858 O O . CYS A 1 104 ? 0.653 -9.922 -18.219 1 52.53 104 CYS A O 1
ATOM 860 N N . SER A 1 105 ? -0.061 -10.258 -20.172 1 44.09 105 SER A N 1
ATOM 861 C CA . SER A 1 105 ? 0.882 -9.477 -20.953 1 44.09 105 SER A CA 1
ATOM 862 C C . SER A 1 105 ? 1.007 -8.055 -20.422 1 44.09 105 SER A C 1
ATOM 864 O O . SER A 1 105 ? 0.115 -7.227 -20.625 1 44.09 105 SER A O 1
ATOM 866 N N . ASP A 1 106 ? 1.169 -7.812 -19.234 1 44.94 106 ASP A N 1
ATOM 867 C CA . ASP A 1 106 ? 1.393 -6.391 -18.984 1 44.94 106 ASP A CA 1
ATOM 868 C C . ASP A 1 106 ? 2.467 -5.836 -19.922 1 44.94 106 ASP A C 1
ATOM 870 O O . ASP A 1 106 ? 3.547 -6.414 -20.047 1 44.94 106 ASP A O 1
ATOM 874 N N . ASP A 1 107 ? 2.184 -5.238 -21.047 1 38.31 107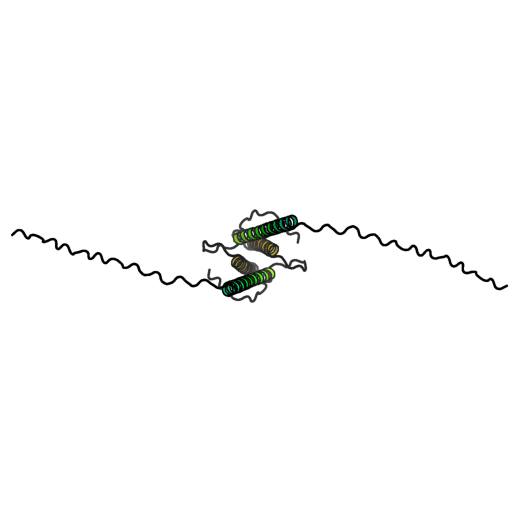 ASP A N 1
ATOM 875 C CA . ASP A 1 107 ? 3.072 -4.305 -21.719 1 38.31 107 ASP A CA 1
ATOM 876 C C . ASP A 1 107 ? 3.877 -3.482 -20.719 1 38.31 107 ASP A C 1
ATOM 878 O O . ASP A 1 107 ? 4.316 -2.373 -21.031 1 38.31 107 ASP A O 1
ATOM 882 N N . ASP A 1 108 ? 3.764 -3.521 -19.5 1 39.22 108 ASP A N 1
ATOM 883 C CA . ASP A 1 108 ? 4.484 -2.473 -18.797 1 39.22 108 ASP A CA 1
ATOM 884 C C . ASP A 1 108 ? 5.969 -2.488 -19.141 1 39.22 108 ASP A C 1
ATOM 886 O O . ASP A 1 108 ? 6.496 -3.506 -19.594 1 39.22 108 ASP A O 1
ATOM 890 N N . SER A 1 109 ? 6.699 -1.147 -19.062 1 37.03 109 SER A N 1
ATOM 891 C CA . SER A 1 109 ? 8.062 -0.633 -19.078 1 37.03 109 SER A CA 1
ATOM 892 C C . SER A 1 109 ? 8.984 -1.499 -18.219 1 37.03 109 SER A C 1
ATOM 894 O O . SER A 1 109 ? 8.578 -2.014 -17.188 1 37.03 109 SER A O 1
ATOM 896 N N . SER A 1 110 ? 10.008 -2.074 -18.891 1 35.28 110 SER A N 1
ATOM 897 C CA . SER A 1 110 ? 11.25 -2.746 -18.516 1 35.28 110 SER A CA 1
ATOM 898 C C . SER A 1 110 ? 11.852 -2.141 -17.25 1 35.28 110 SER A C 1
ATOM 900 O O . SER A 1 110 ? 12.5 -1.092 -17.312 1 35.28 110 SER A O 1
ATOM 902 N N . PHE A 1 111 ? 11.102 -1.87 -16.172 1 35.06 111 PHE A N 1
ATOM 903 C CA . PHE A 1 111 ? 12.008 -1.528 -15.086 1 35.06 111 PHE A CA 1
ATOM 904 C C . PHE A 1 111 ? 13.031 -2.635 -14.867 1 35.06 111 PHE A C 1
ATOM 906 O O . PHE A 1 111 ? 12.672 -3.785 -14.617 1 35.06 111 PHE A O 1
ATOM 913 N N . GLU A 1 112 ? 14.156 -2.59 -15.641 1 32.06 112 GLU A N 1
ATOM 914 C CA . GLU A 1 112 ? 15.383 -3.336 -15.391 1 32.06 112 GLU A CA 1
ATOM 915 C C . GLU A 1 112 ? 15.656 -3.463 -13.891 1 32.06 112 GLU A C 1
ATOM 917 O O . GLU A 1 112 ? 15.797 -2.457 -13.195 1 32.06 112 GLU A O 1
ATOM 922 N N . PHE A 1 113 ? 15.055 -4.375 -13.289 1 35.59 113 PHE A N 1
ATOM 923 C CA . PHE A 1 113 ? 15.523 -4.746 -11.961 1 35.59 113 PHE A CA 1
ATOM 924 C C . PHE A 1 113 ? 17.031 -4.941 -11.953 1 35.59 113 PHE A C 1
ATOM 926 O O . PHE A 1 113 ? 17.547 -5.84 -12.617 1 35.59 113 PHE A O 1
ATOM 933 N N . SER A 1 114 ? 17.859 -3.898 -12.211 1 29.92 114 SER A N 1
ATOM 934 C CA . SER A 1 114 ? 19.234 -4.184 -11.797 1 29.92 114 SER A CA 1
ATOM 935 C C . SER A 1 114 ? 19.297 -4.68 -10.359 1 29.92 114 SER A C 1
ATOM 937 O O . SER A 1 114 ? 18.969 -3.934 -9.43 1 29.92 114 SER A O 1
ATOM 939 N N . PHE A 1 115 ? 19.031 -5.898 -10.195 1 26.62 115 PHE A N 1
ATOM 940 C CA . PHE A 1 115 ? 19.422 -6.477 -8.922 1 26.62 115 PHE A CA 1
ATOM 941 C C . PHE A 1 115 ? 20.938 -6.387 -8.734 1 26.62 115 PHE A C 1
ATOM 943 O O . PHE A 1 115 ? 21.703 -6.469 -9.703 1 26.62 115 PHE A O 1
ATOM 950 N N . MET B 1 1 ? 86.312 27.641 27.516 1 34.34 1 MET B N 1
ATOM 951 C CA . MET B 1 1 ? 85.625 28.625 26.672 1 34.34 1 MET B CA 1
ATOM 952 C C . MET B 1 1 ? 84.188 28.172 26.375 1 34.34 1 MET B C 1
ATOM 954 O O . MET B 1 1 ? 84 27.172 25.703 1 34.34 1 MET B O 1
ATOM 958 N N . ASN B 1 2 ? 83.25 28.359 27.344 1 39.88 2 ASN B N 1
ATOM 959 C CA . ASN B 1 2 ? 81.812 28.016 27.531 1 39.88 2 ASN B CA 1
ATOM 960 C C . ASN B 1 2 ? 80.938 28.641 26.453 1 39.88 2 ASN B C 1
ATOM 962 O O . ASN B 1 2 ? 80.875 29.875 26.344 1 39.88 2 ASN B O 1
ATOM 966 N N . THR B 1 3 ? 80.875 28.094 25.203 1 41.28 3 THR B N 1
ATOM 967 C CA . THR B 1 3 ? 80.125 28.516 24.047 1 41.28 3 THR B CA 1
ATOM 968 C C . THR B 1 3 ? 78.625 28.625 24.422 1 41.28 3 THR B C 1
ATOM 970 O O . THR B 1 3 ? 78 27.641 24.797 1 41.28 3 THR B O 1
ATOM 973 N N . SER B 1 4 ? 78.188 29.766 25 1 40.12 4 SER B N 1
ATOM 974 C CA . SER B 1 4 ? 76.812 30.203 25.328 1 40.12 4 SER B CA 1
ATOM 975 C C . SER B 1 4 ? 75.938 30.172 24.094 1 40.12 4 SER B C 1
ATOM 977 O O . SER B 1 4 ? 76.188 30.891 23.125 1 40.12 4 SER B O 1
ATOM 979 N N . PHE B 1 5 ? 75.5 28.953 23.609 1 44.97 5 PHE B N 1
ATOM 980 C CA . PHE B 1 5 ? 74.5 28.812 22.531 1 44.97 5 PHE B CA 1
ATOM 981 C C . PHE B 1 5 ? 73.312 29.719 22.75 1 44.97 5 PHE B C 1
ATOM 983 O O . PHE B 1 5 ? 72.562 29.516 23.703 1 44.97 5 PHE B O 1
ATOM 990 N N . GLN B 1 6 ? 73.375 31.031 22.469 1 38.03 6 GLN B N 1
ATOM 991 C CA . GLN B 1 6 ? 72.25 31.969 22.516 1 38.03 6 GLN B CA 1
ATOM 992 C C . GLN B 1 6 ? 71.062 31.438 21.734 1 38.03 6 GLN B C 1
ATOM 994 O O . GLN B 1 6 ? 71.188 31.172 20.531 1 38.03 6 GLN B O 1
ATOM 999 N N . LYS B 1 7 ? 70.25 30.594 22.375 1 39.25 7 LYS B N 1
ATOM 1000 C CA . LYS B 1 7 ? 69 30.141 21.859 1 39.25 7 LYS B CA 1
ATOM 1001 C C . LYS B 1 7 ? 68.188 31.297 21.219 1 39.25 7 LYS B C 1
ATOM 1003 O O . LYS B 1 7 ? 67.875 32.281 21.891 1 39.25 7 LYS B O 1
ATOM 1008 N N . LEU B 1 8 ? 68.438 31.688 19.969 1 41.44 8 LEU B N 1
ATOM 1009 C CA . LEU B 1 8 ? 67.625 32.656 19.234 1 41.44 8 LEU B CA 1
ATOM 1010 C C . LEU B 1 8 ? 66.125 32.281 19.281 1 41.44 8 LEU B C 1
ATOM 1012 O O . LEU B 1 8 ? 65.75 31.203 18.828 1 41.44 8 LEU B O 1
ATOM 1016 N N . SER B 1 9 ? 65.375 32.594 20.375 1 42.31 9 SER B N 1
ATOM 1017 C CA . SER B 1 9 ? 63.938 32.438 20.469 1 42.31 9 SER B CA 1
ATOM 1018 C C . SER B 1 9 ? 63.25 33.094 19.297 1 42.31 9 SER B C 1
ATOM 1020 O O . SER B 1 9 ? 63.375 34.312 19.109 1 42.31 9 SER B O 1
ATOM 1022 N N . LEU B 1 10 ? 63.25 32.5 18.141 1 44.44 10 LEU B N 1
ATOM 1023 C CA . LEU B 1 10 ? 62.438 33.062 17.062 1 44.44 10 LEU B CA 1
ATOM 1024 C C . LEU B 1 10 ? 61.031 33.406 17.562 1 44.44 10 LEU B C 1
ATOM 1026 O O . LEU B 1 10 ? 60.469 32.656 18.375 1 44.44 10 LEU B O 1
ATOM 1030 N N . PRO B 1 11 ? 60.688 34.75 17.656 1 46.53 11 PRO B N 1
ATOM 1031 C CA . PRO B 1 11 ? 59.344 35.125 18.078 1 46.53 11 PRO B CA 1
ATOM 1032 C C . PRO B 1 11 ? 58.25 34.406 17.281 1 46.53 11 PRO B C 1
ATOM 1034 O O . PRO B 1 11 ? 58.375 34.219 16.078 1 46.53 11 PRO B O 1
ATOM 1037 N N . PHE B 1 12 ? 57.75 33.25 17.719 1 46.38 12 PHE B N 1
ATOM 1038 C CA . PHE B 1 12 ? 56.562 32.656 17.125 1 46.38 12 PHE B CA 1
ATOM 1039 C C . PHE B 1 12 ? 55.5 33.719 16.859 1 46.38 12 PHE B C 1
ATOM 1041 O O . PHE B 1 12 ? 55.125 34.469 17.766 1 46.38 12 PHE B O 1
ATOM 1048 N N . ASP B 1 13 ? 55.469 34.469 15.734 1 48.19 13 ASP B N 1
ATOM 10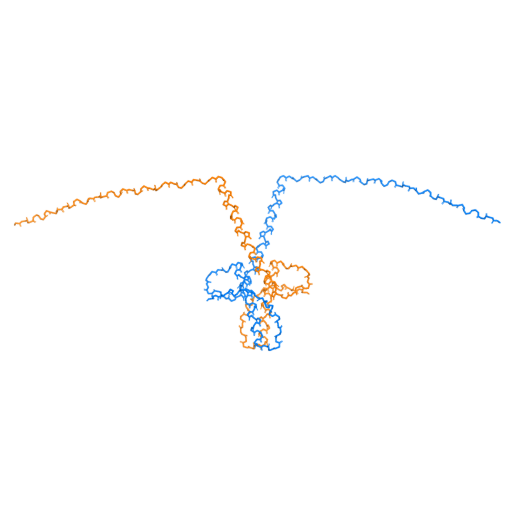49 C CA . ASP B 1 13 ? 54.406 35.375 15.328 1 48.19 13 ASP B CA 1
ATOM 1050 C C . ASP B 1 13 ? 53.031 34.688 15.516 1 48.19 13 ASP B C 1
ATOM 1052 O O . ASP B 1 13 ? 52.781 33.625 14.961 1 48.19 13 ASP B O 1
ATOM 1056 N N . SER B 1 14 ? 52.5 34.594 16.719 1 47.41 14 SER B N 1
ATOM 1057 C CA . SER B 1 14 ? 51.125 34.219 16.953 1 47.41 14 SER B CA 1
ATOM 1058 C C . SER B 1 14 ? 50.188 34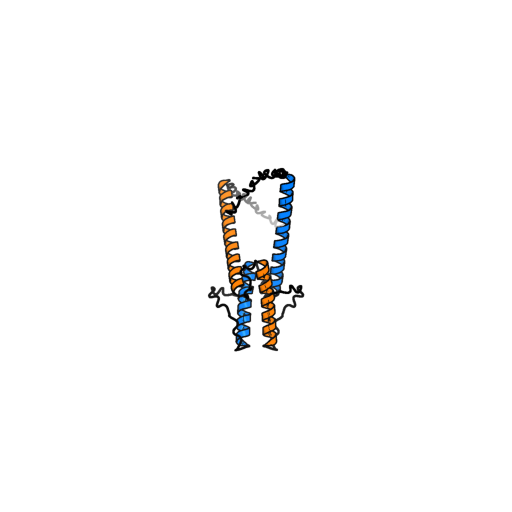.906 15.969 1 47.41 14 SER B C 1
ATOM 1060 O O . SER B 1 14 ? 49.906 36.094 16.094 1 47.41 14 SER B O 1
ATOM 1062 N N . SER B 1 15 ? 50.312 34.719 14.609 1 48.41 15 SER B N 1
ATOM 1063 C CA . SER B 1 15 ? 49.281 35.219 13.711 1 48.41 15 SER B CA 1
ATOM 1064 C C . SER B 1 15 ? 47.875 34.938 14.266 1 48.41 15 SER B C 1
ATOM 1066 O O . SER B 1 15 ? 47.531 33.781 14.539 1 48.41 15 SER B O 1
ATOM 1068 N N . HIS B 1 16 ? 47.25 35.781 15.07 1 49.12 16 HIS B N 1
ATOM 1069 C CA . HIS B 1 16 ? 45.844 35.75 15.477 1 49.12 16 HIS B CA 1
ATOM 1070 C C . HIS B 1 16 ? 44.938 35.438 14.305 1 49.12 16 HIS B C 1
ATOM 1072 O O . HIS B 1 16 ? 45.031 36.031 13.242 1 49.12 16 HIS B O 1
ATOM 1078 N N . ARG B 1 17 ? 44.688 34.156 14.023 1 52.12 17 ARG B N 1
ATOM 1079 C CA . ARG B 1 17 ? 43.688 33.75 13.039 1 52.12 17 ARG B CA 1
ATOM 1080 C C . ARG B 1 17 ? 42.469 34.656 13.141 1 52.12 17 ARG B C 1
ATOM 1082 O O . ARG B 1 17 ? 41.844 34.781 14.203 1 52.12 17 ARG B O 1
ATOM 1089 N N . ARG B 1 18 ? 42.375 35.906 12.523 1 53.31 18 ARG B N 1
ATOM 1090 C CA . ARG B 1 18 ? 41.156 36.719 12.367 1 53.31 18 ARG B CA 1
ATOM 1091 C C . ARG B 1 18 ? 39.938 35.812 12.164 1 53.31 18 ARG B C 1
ATOM 1093 O O . ARG B 1 18 ? 39.938 34.938 11.32 1 53.31 18 ARG B O 1
ATOM 1100 N N . GLY B 1 19 ? 39.094 35.531 13.148 1 53.91 19 GLY B N 1
ATOM 1101 C CA . GLY B 1 19 ? 37.844 34.812 13.086 1 53.91 19 GLY B CA 1
ATOM 1102 C C . GLY B 1 19 ? 37.062 35.062 11.797 1 53.91 19 GLY B C 1
ATOM 1103 O O . GLY B 1 19 ? 37.031 36.188 11.297 1 53.91 19 GLY B O 1
ATOM 1104 N N . LYS B 1 20 ? 37.094 34.156 10.844 1 59.47 20 LYS B N 1
ATOM 1105 C CA . LYS B 1 20 ? 36.25 34.219 9.664 1 59.47 20 LYS B CA 1
ATOM 1106 C C . LYS B 1 20 ? 34.875 34.812 10.008 1 59.47 20 LYS B C 1
ATOM 1108 O O . LYS B 1 20 ? 34.25 34.438 11 1 59.47 20 LYS B O 1
ATOM 1113 N N . LYS B 1 21 ? 34.438 36.094 9.664 1 60.53 21 LYS B N 1
ATOM 1114 C CA . LYS B 1 21 ? 33.156 36.719 9.812 1 60.53 21 LYS B CA 1
ATOM 1115 C C . LYS B 1 21 ? 32.031 35.812 9.312 1 60.53 21 LYS B C 1
ATOM 1117 O O . LYS B 1 21 ? 32.156 35.219 8.242 1 60.53 21 LYS B O 1
ATOM 1122 N N . ARG B 1 22 ? 31.281 35.094 10.164 1 65.56 22 ARG B N 1
ATOM 1123 C CA . ARG B 1 22 ? 30.109 34.312 9.758 1 65.56 22 ARG B CA 1
ATOM 1124 C C . ARG B 1 22 ? 29.266 35.094 8.766 1 65.56 22 ARG B C 1
ATOM 1126 O O . ARG B 1 22 ? 29.109 36.312 8.898 1 65.56 22 ARG B O 1
ATOM 1133 N N . GLY B 1 23 ? 29.203 34.688 7.648 1 63.31 23 GLY B N 1
ATOM 1134 C CA . GLY B 1 23 ? 28.375 35.375 6.66 1 63.31 23 GLY B CA 1
ATOM 1135 C C . GLY B 1 23 ? 27.016 35.75 7.195 1 63.31 23 GLY B C 1
ATOM 1136 O O . GLY B 1 23 ? 26.656 35.375 8.312 1 63.31 23 GLY B O 1
ATOM 1137 N N . PRO B 1 24 ? 26.297 36.688 6.637 1 74 24 PRO B N 1
ATOM 1138 C CA . PRO B 1 24 ? 24.984 37.125 7.094 1 74 24 PRO B CA 1
ATOM 1139 C C . PRO B 1 24 ? 24 35.969 7.242 1 74 24 PRO B C 1
ATOM 1141 O O . PRO B 1 24 ? 24.094 34.969 6.523 1 74 24 PRO B O 1
ATOM 1144 N N . ARG B 1 25 ? 23.156 36 8.336 1 75.88 25 ARG B N 1
ATOM 1145 C CA . ARG B 1 25 ? 22.125 35 8.578 1 75.88 25 ARG B CA 1
ATOM 1146 C C . ARG B 1 25 ? 21.141 34.938 7.414 1 75.88 25 ARG B C 1
ATOM 1148 O O . ARG B 1 25 ? 20.859 35.969 6.785 1 75.88 25 ARG B O 1
ATOM 1155 N N . PRO B 1 26 ? 20.812 33.844 6.961 1 77.88 26 PRO B N 1
ATOM 1156 C CA . PRO B 1 26 ? 19.812 33.719 5.898 1 77.88 26 PRO B CA 1
ATOM 1157 C C . PRO B 1 26 ? 18.484 34.406 6.27 1 77.88 26 PRO B C 1
ATOM 1159 O O . PRO B 1 26 ? 18.109 34.406 7.441 1 77.88 26 PRO B O 1
ATOM 1162 N N . LYS B 1 27 ? 17.953 35.188 5.395 1 81.75 27 LYS B N 1
ATOM 1163 C CA . LYS B 1 27 ? 16.688 35.875 5.559 1 81.75 27 LYS B CA 1
ATOM 1164 C C . LYS B 1 27 ? 15.562 34.906 5.945 1 81.75 27 LYS B C 1
ATOM 1166 O O . LYS B 1 27 ? 15.547 33.781 5.5 1 81.75 27 LYS B O 1
ATOM 1171 N N . LYS B 1 28 ? 14.734 35.281 6.879 1 89.12 28 LYS B N 1
ATOM 1172 C CA . LYS B 1 28 ? 13.562 34.531 7.297 1 89.12 28 LYS B CA 1
ATOM 1173 C C . LYS B 1 28 ? 12.523 34.469 6.184 1 89.12 28 LYS B C 1
ATOM 1175 O O . LYS B 1 28 ? 12.273 35.469 5.496 1 89.12 28 LYS B O 1
ATOM 1180 N N . LEU B 1 29 ? 11.867 33.406 5.961 1 87.94 29 LEU B N 1
ATOM 1181 C CA . LEU B 1 29 ? 10.852 33.219 4.93 1 87.94 29 LEU B CA 1
ATOM 1182 C C . LEU B 1 29 ? 9.555 33.938 5.301 1 87.94 29 LEU B C 1
ATOM 1184 O O . LEU B 1 29 ? 9.148 33.906 6.461 1 87.94 29 LEU B O 1
ATOM 1188 N N . THR B 1 30 ? 9.023 34.5 4.344 1 93.44 30 THR B N 1
ATOM 1189 C CA . THR B 1 30 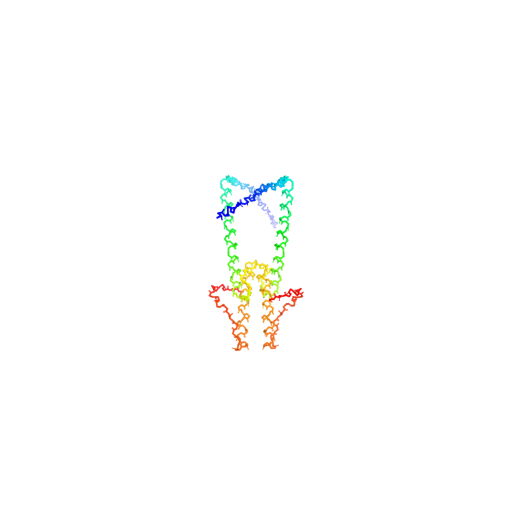? 7.738 35.188 4.52 1 93.44 30 THR B CA 1
ATOM 1190 C C . THR B 1 30 ? 6.613 34.156 4.672 1 93.44 30 THR B C 1
ATOM 1192 O O . THR B 1 30 ? 6.805 32.969 4.41 1 93.44 30 THR B O 1
ATOM 1195 N N . LYS B 1 31 ? 5.512 34.625 5.188 1 94.75 31 LYS B N 1
ATOM 1196 C CA . LYS B 1 31 ? 4.332 33.75 5.332 1 94.75 31 LYS B CA 1
ATOM 1197 C C . LYS B 1 31 ? 3.93 33.156 3.994 1 94.75 31 LYS B C 1
ATOM 1199 O O . LYS B 1 31 ? 3.6 31.969 3.922 1 94.75 31 LYS B O 1
ATOM 1204 N N . ASP B 1 32 ? 3.875 33.938 2.875 1 96 32 ASP B N 1
ATOM 1205 C CA . ASP B 1 32 ? 3.496 33.469 1.541 1 96 32 ASP B CA 1
ATOM 1206 C C . ASP B 1 32 ? 4.473 32.406 1.026 1 96 32 ASP B C 1
ATOM 1208 O O . ASP B 1 32 ? 4.066 31.469 0.356 1 96 32 ASP B O 1
ATOM 1212 N N . GLU B 1 33 ? 5.691 32.625 1.289 1 97 33 GLU B N 1
ATOM 1213 C CA . GLU B 1 33 ? 6.695 31.641 0.872 1 97 33 GLU B CA 1
ATOM 1214 C C . GLU B 1 33 ? 6.492 30.297 1.571 1 97 33 GLU B C 1
ATOM 1216 O O . GLU B 1 33 ? 6.625 29.25 0.952 1 97 33 GLU B O 1
ATOM 1221 N N . LYS B 1 34 ? 6.254 30.375 2.812 1 97.5 34 LYS B N 1
ATOM 1222 C CA . LYS B 1 34 ? 6.008 29.156 3.574 1 97.5 34 LYS B CA 1
ATOM 1223 C C . LYS B 1 34 ? 4.793 28.406 3.031 1 97.5 34 LYS B C 1
ATOM 1225 O O . LYS B 1 34 ? 4.816 27.172 2.91 1 97.5 34 LYS B O 1
ATOM 1230 N N . ARG B 1 35 ? 3.74 29.219 2.793 1 97.81 35 ARG B N 1
ATOM 1231 C CA . ARG B 1 35 ? 2.527 28.625 2.23 1 97.81 35 ARG B CA 1
ATOM 1232 C C . ARG B 1 35 ? 2.81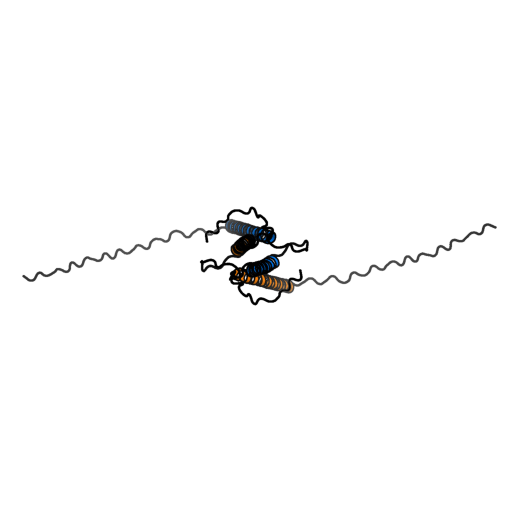4 27.953 0.894 1 97.81 35 ARG B C 1
ATOM 1234 O O . ARG B 1 35 ? 2.344 26.844 0.639 1 97.81 35 ARG B O 1
ATOM 1241 N N . GLN B 1 36 ? 3.502 28.578 0.072 1 97.69 36 GLN B N 1
ATOM 1242 C CA . GLN B 1 36 ? 3.84 28.016 -1.235 1 97.69 36 GLN B CA 1
ATOM 1243 C C . GLN B 1 36 ? 4.66 26.75 -1.097 1 97.69 36 GLN B C 1
ATOM 1245 O O . GLN B 1 36 ? 4.457 25.781 -1.842 1 97.69 36 GLN B O 1
ATOM 1250 N N . LYS B 1 37 ? 5.609 26.688 -0.196 1 98 37 LYS B N 1
ATOM 1251 C CA . LYS B 1 37 ? 6.402 25.484 0.051 1 98 37 LYS B CA 1
ATOM 1252 C C . LYS B 1 37 ? 5.512 24.328 0.477 1 98 37 LYS B C 1
ATOM 1254 O O . LYS B 1 37 ? 5.73 23.188 0.057 1 98 37 LYS B O 1
ATOM 1259 N N . ARG B 1 38 ? 4.566 24.625 1.259 1 98.25 38 ARG B N 1
ATOM 1260 C CA . ARG B 1 38 ? 3.633 23.594 1.727 1 98.25 38 ARG B CA 1
ATOM 1261 C C . ARG B 1 38 ? 2.803 23.047 0.573 1 98.25 38 ARG B C 1
ATOM 1263 O O . ARG B 1 38 ? 2.604 21.828 0.472 1 98.25 38 ARG B O 1
ATOM 1270 N N . ILE B 1 39 ? 2.312 23.922 -0.23 1 98.56 39 ILE B N 1
ATOM 1271 C CA . ILE B 1 39 ? 1.514 23.531 -1.388 1 98.56 39 ILE B CA 1
ATOM 1272 C C . ILE B 1 39 ? 2.338 22.625 -2.301 1 98.56 39 ILE B C 1
ATOM 1274 O O . ILE B 1 39 ? 1.854 21.594 -2.756 1 98.56 39 ILE B O 1
ATOM 1278 N N . ASP B 1 40 ? 3.508 22.984 -2.479 1 98.62 40 ASP B N 1
ATOM 1279 C CA . ASP B 1 40 ? 4.398 22.172 -3.312 1 98.62 40 ASP B CA 1
ATOM 1280 C C . ASP B 1 40 ? 4.629 20.797 -2.701 1 98.62 40 ASP B C 1
ATOM 1282 O O . ASP B 1 40 ? 4.617 19.797 -3.41 1 98.62 40 ASP B O 1
ATOM 1286 N N . ALA B 1 41 ? 4.887 20.75 -1.418 1 98.56 41 ALA B N 1
ATOM 1287 C CA . ALA B 1 41 ? 5.105 19.5 -0.71 1 98.56 41 ALA B CA 1
ATOM 1288 C C . ALA B 1 41 ? 3.879 18.594 -0.812 1 98.56 41 ALA B C 1
ATOM 1290 O O . ALA B 1 41 ? 4.008 17.391 -1.041 1 98.56 41 ALA B O 1
ATOM 1291 N N . ASN B 1 42 ? 2.805 19.172 -0.649 1 98.44 42 ASN B N 1
ATOM 1292 C CA . ASN B 1 42 ? 1.556 18.438 -0.763 1 98.44 42 ASN B CA 1
ATOM 1293 C C . ASN B 1 42 ? 1.365 17.859 -2.166 1 98.44 42 ASN B C 1
ATOM 1295 O O . ASN B 1 42 ? 0.903 16.734 -2.326 1 98.44 42 ASN B O 1
ATOM 1299 N N . ASP B 1 43 ? 1.667 18.656 -3.115 1 98.69 43 ASP B N 1
ATOM 1300 C CA . ASP B 1 43 ? 1.56 18.188 -4.496 1 98.69 43 ASP B CA 1
ATOM 1301 C C . ASP B 1 43 ? 2.496 17.016 -4.758 1 98.69 43 ASP B C 1
ATOM 1303 O O . ASP B 1 43 ? 2.133 16.078 -5.461 1 98.69 43 ASP B O 1
ATOM 1307 N N . ARG B 1 44 ? 3.709 17.062 -4.305 1 98.62 44 ARG B N 1
ATOM 1308 C CA . ARG B 1 44 ? 4.664 15.961 -4.449 1 98.62 44 ARG B CA 1
ATOM 1309 C C . ARG B 1 44 ? 4.129 14.68 -3.809 1 98.62 44 ARG B C 1
ATOM 1311 O O . ARG B 1 44 ? 4.234 13.602 -4.387 1 98.62 44 ARG B O 1
ATOM 1318 N N . GLU B 1 45 ? 3.541 14.938 -2.656 1 97.5 45 GLU B N 1
ATOM 1319 C CA . GLU B 1 45 ? 2.99 13.789 -1.95 1 97.5 45 GLU B CA 1
ATOM 1320 C C . GLU B 1 45 ? 1.809 13.188 -2.709 1 97.5 45 GLU B C 1
ATOM 1322 O O . GLU B 1 45 ? 1.654 11.969 -2.766 1 97.5 45 GLU B O 1
ATOM 1327 N N . ARG B 1 46 ? 1.033 13.938 -3.307 1 98.56 46 ARG B N 1
ATOM 1328 C CA . ARG B 1 46 ? -0.1 13.484 -4.105 1 98.56 46 ARG B CA 1
ATOM 1329 C C . ARG B 1 46 ? 0.371 12.695 -5.324 1 98.56 46 ARG B C 1
ATOM 1331 O O . ARG B 1 46 ? -0.216 11.664 -5.668 1 98.56 46 ARG B O 1
ATOM 1338 N N . GLN B 1 47 ? 1.438 13.227 -5.879 1 98.44 47 GLN B N 1
ATOM 1339 C CA . GLN B 1 47 ? 2.02 12.523 -7.02 1 98.44 47 GLN B CA 1
ATOM 1340 C C . GLN B 1 47 ? 2.584 11.164 -6.598 1 98.44 47 GLN B C 1
ATOM 1342 O O . GLN B 1 47 ? 2.406 10.172 -7.297 1 98.44 47 GLN B O 1
ATOM 1347 N N . ARG B 1 48 ? 3.33 11.078 -5.555 1 98.44 48 ARG B N 1
ATOM 1348 C CA . ARG B 1 48 ? 3.891 9.836 -5.031 1 98.44 48 ARG B CA 1
ATOM 1349 C C . ARG B 1 48 ? 2.797 8.805 -4.766 1 98.44 48 ARG B C 1
ATOM 1351 O O . ARG B 1 48 ? 2.93 7.641 -5.141 1 98.44 48 ARG B O 1
ATOM 1358 N N . MET B 1 49 ? 1.701 9.273 -4.094 1 98 49 MET B N 1
ATOM 1359 C CA . MET B 1 49 ? 0.586 8.383 -3.787 1 98 49 MET B CA 1
ATOM 1360 C C . MET B 1 49 ? -0.11 7.926 -5.062 1 98 49 MET B C 1
ATOM 1362 O O . MET B 1 49 ? -0.626 6.809 -5.129 1 98 49 MET B O 1
ATOM 1366 N N . GLY B 1 50 ? -0.15 8.75 -6.047 1 98.44 50 GLY B N 1
ATOM 1367 C CA . GLY B 1 50 ? -0.674 8.352 -7.344 1 98.44 50 GLY B CA 1
ATOM 1368 C C . GLY B 1 50 ? 0.102 7.211 -7.977 1 98.44 50 GLY B C 1
ATOM 1369 O O . GLY B 1 50 ? -0.49 6.27 -8.508 1 98.44 50 GLY B O 1
ATOM 1370 N N . LYS B 1 51 ? 1.401 7.348 -7.949 1 98.31 51 LYS B N 1
ATOM 1371 C CA . LYS B 1 51 ? 2.262 6.289 -8.477 1 98.31 51 LYS B CA 1
ATOM 1372 C C . LYS B 1 51 ? 2.029 4.973 -7.742 1 98.31 51 LYS B C 1
ATOM 1374 O O . LYS B 1 51 ? 2.006 3.908 -8.359 1 98.31 51 LYS B O 1
ATOM 1379 N N . LEU B 1 52 ? 1.847 5.051 -6.461 1 98.38 52 LEU B N 1
ATOM 1380 C CA . LEU B 1 52 ? 1.58 3.859 -5.668 1 98.38 52 LEU B CA 1
ATOM 1381 C C . LEU B 1 52 ? 0.25 3.229 -6.062 1 98.38 52 LEU B C 1
ATOM 1383 O O . LEU B 1 52 ? 0.147 2.004 -6.172 1 98.38 52 LEU B O 1
ATOM 1387 N N . ASN B 1 53 ? -0.702 4.047 -6.27 1 97.56 53 ASN B N 1
ATOM 1388 C CA . ASN B 1 53 ? -2.014 3.551 -6.672 1 97.56 53 ASN B CA 1
ATOM 1389 C C . ASN B 1 53 ? -1.959 2.867 -8.031 1 97.56 53 ASN B C 1
ATOM 1391 O O . ASN B 1 53 ? -2.615 1.845 -8.25 1 97.56 53 ASN B O 1
ATOM 1395 N N . ILE B 1 54 ? -1.225 3.451 -8.93 1 98.06 54 ILE B N 1
ATOM 1396 C CA . ILE B 1 54 ? -1.036 2.826 -10.234 1 98.06 54 ILE B CA 1
ATOM 1397 C C . ILE B 1 54 ? -0.376 1.46 -10.062 1 98.06 54 ILE B C 1
ATOM 1399 O O . ILE B 1 54 ? -0.763 0.49 -10.711 1 98.06 54 ILE B O 1
ATOM 1403 N N . ALA B 1 55 ? 0.587 1.405 -9.195 1 98.19 55 ALA B N 1
ATOM 1404 C CA . ALA B 1 55 ? 1.261 0.136 -8.938 1 98.19 55 ALA B CA 1
ATOM 1405 C C . ALA B 1 55 ? 0.285 -0.902 -8.391 1 98.19 55 ALA B C 1
ATOM 1407 O O . ALA B 1 55 ? 0.324 -2.068 -8.789 1 98.19 55 ALA B O 1
ATOM 1408 N N . PHE B 1 56 ? -0.609 -0.539 -7.562 1 97.5 56 PHE B N 1
ATOM 1409 C CA . PHE B 1 56 ? -1.643 -1.432 -7.051 1 97.5 56 PHE B CA 1
ATOM 1410 C C . PHE B 1 56 ? -2.531 -1.933 -8.18 1 97.5 56 PHE B C 1
ATOM 1412 O O . PHE B 1 56 ? -2.875 -3.115 -8.234 1 97.5 56 PHE B O 1
ATOM 1419 N N . ASP B 1 57 ? -2.871 -1.016 -9 1 96.12 57 ASP B N 1
ATOM 1420 C CA . ASP B 1 57 ? -3.723 -1.39 -10.125 1 96.12 57 ASP B CA 1
ATOM 1421 C C . ASP B 1 57 ? -3.035 -2.422 -11.016 1 96.12 57 ASP B C 1
ATOM 1423 O O . ASP B 1 57 ? -3.658 -3.398 -11.438 1 96.12 57 ASP B O 1
ATOM 1427 N N . ASN B 1 58 ? -1.809 -2.154 -11.32 1 96 58 ASN B N 1
ATOM 1428 C CA . ASN B 1 58 ? -1.041 -3.098 -12.125 1 96 58 ASN B CA 1
ATOM 1429 C C . ASN B 1 58 ? -0.983 -4.477 -11.469 1 96 58 ASN B C 1
ATOM 1431 O O . ASN B 1 58 ? -1.096 -5.496 -12.156 1 96 58 ASN B O 1
ATOM 1435 N N . LEU B 1 59 ? -0.861 -4.473 -10.156 1 96.19 59 LEU B N 1
ATOM 1436 C CA . LEU B 1 59 ? -0.822 -5.738 -9.438 1 96.19 59 LEU B CA 1
ATOM 1437 C C . LEU B 1 59 ? -2.174 -6.441 -9.492 1 96.19 59 LEU B C 1
ATOM 1439 O O . LEU B 1 59 ? -2.238 -7.656 -9.711 1 96.19 59 LEU B O 1
ATOM 1443 N N . ARG B 1 60 ? -3.184 -5.684 -9.352 1 93.88 60 ARG B N 1
ATOM 1444 C CA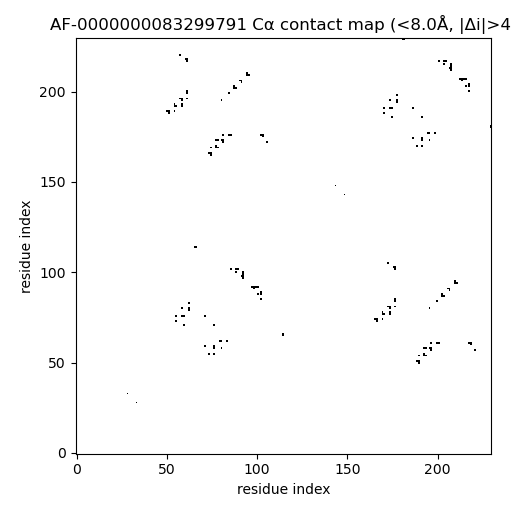 . ARG B 1 60 ? -4.531 -6.246 -9.359 1 93.88 60 ARG B CA 1
ATOM 1445 C C . ARG B 1 60 ? -4.836 -6.914 -10.695 1 93.88 60 ARG B C 1
ATOM 1447 O O . ARG B 1 60 ? -5.574 -7.898 -10.75 1 93.88 60 ARG B O 1
ATOM 1454 N N . HIS B 1 61 ? -4.234 -6.434 -11.719 1 92.06 61 HIS B N 1
ATOM 1455 C CA . HIS B 1 61 ? -4.469 -7 -13.047 1 92.06 61 HIS B CA 1
ATOM 1456 C C . HIS B 1 61 ? -3.828 -8.375 -13.18 1 92.06 61 HIS B C 1
ATOM 1458 O O . HIS B 1 61 ? -4.219 -9.164 -14.047 1 92.06 61 HIS B O 1
ATOM 1464 N N . LEU B 1 62 ? -2.852 -8.695 -12.43 1 91.38 62 LEU B N 1
ATOM 1465 C CA . LEU B 1 62 ? -2.141 -9.969 -12.5 1 91.38 62 LEU B CA 1
ATOM 1466 C C . LEU B 1 62 ? -2.814 -11.016 -11.617 1 91.38 62 LEU B C 1
ATOM 1468 O O . LEU B 1 62 ? -2.492 -12.203 -11.695 1 91.38 62 LEU B O 1
ATOM 1472 N N . LEU B 1 63 ? -3.717 -10.516 -10.758 1 91.38 63 LEU B N 1
ATOM 1473 C CA . LEU B 1 63 ? -4.336 -11.414 -9.789 1 91.38 63 LEU B CA 1
ATOM 1474 C C . LEU B 1 63 ? -5.617 -12.023 -10.344 1 91.38 63 LEU B C 1
ATOM 1476 O O . LEU B 1 63 ? -6.285 -11.406 -11.18 1 91.38 63 LEU B O 1
ATOM 1480 N N . PRO B 1 64 ? -5.852 -13.203 -9.852 1 86.44 64 PRO B N 1
ATOM 1481 C CA . PRO B 1 64 ? -7.109 -13.805 -10.297 1 86.44 64 PRO B CA 1
ATOM 1482 C C . PRO B 1 64 ? -8.328 -12.969 -9.938 1 86.44 64 PRO B C 1
ATOM 1484 O O . PRO B 1 64 ? -8.336 -12.297 -8.898 1 86.44 64 PRO B O 1
ATOM 1487 N N . LYS B 1 65 ? -9.188 -12.922 -10.859 1 77.94 65 LYS B N 1
ATOM 1488 C CA . LYS B 1 65 ? -10.375 -12.094 -10.68 1 77.94 65 LYS B CA 1
ATOM 1489 C C . LYS B 1 65 ? -11.281 -12.664 -9.586 1 77.94 65 LYS B C 1
ATOM 1491 O O . LYS B 1 65 ? -11.391 -13.883 -9.438 1 77.94 65 LYS B O 1
ATOM 1496 N N . HIS B 1 66 ? -11.578 -11.461 -8.789 1 68.62 66 HIS B N 1
ATOM 1497 C CA . HIS B 1 66 ? -12.555 -11.812 -7.773 1 68.62 66 HIS B CA 1
ATOM 1498 C C . HIS B 1 66 ? -13.977 -11.578 -8.273 1 68.62 66 HIS B C 1
ATOM 1500 O O . HIS B 1 66 ? -14.211 -10.711 -9.117 1 68.62 66 HIS B O 1
ATOM 1506 N N . GLY B 1 67 ? -14.766 -12.688 -8.539 1 66.81 67 GLY B N 1
ATOM 1507 C CA . GLY B 1 67 ? -16.141 -12.719 -9.031 1 66.81 67 GLY B CA 1
ATOM 1508 C C . GLY B 1 67 ? -16.922 -11.469 -8.68 1 66.81 67 GLY B C 1
ATOM 1509 O O . GLY B 1 67 ? -18 -11.227 -9.242 1 66.81 67 GLY B O 1
ATOM 1510 N N . ASN B 1 68 ? -16.516 -10.68 -7.762 1 66.81 68 ASN B N 1
ATOM 1511 C CA . ASN B 1 68 ? -17.328 -9.539 -7.355 1 66.81 68 ASN B CA 1
ATOM 1512 C C . ASN B 1 68 ? -16.922 -8.266 -8.102 1 66.81 68 ASN B C 1
ATOM 1514 O O . ASN B 1 68 ? -15.766 -8.117 -8.492 1 66.81 68 ASN B O 1
ATOM 1518 N N . ASP B 1 69 ? -17.812 -7.504 -8.617 1 75.94 69 ASP B N 1
ATOM 1519 C CA . ASP B 1 69 ? -17.625 -6.27 -9.375 1 75.94 69 ASP B CA 1
ATOM 1520 C C . ASP B 1 69 ? -16.938 -5.203 -8.531 1 75.94 69 ASP B C 1
ATOM 1522 O O . ASP B 1 69 ? -16.641 -4.109 -9.016 1 75.94 69 ASP B O 1
ATOM 1526 N N . ARG B 1 70 ? -16.641 -5.57 -7.367 1 86.62 70 ARG B N 1
ATOM 1527 C CA . ARG B 1 70 ? -16.016 -4.57 -6.512 1 86.62 70 ARG B CA 1
ATOM 1528 C C . ARG B 1 70 ? -14.5 -4.609 -6.641 1 86.62 70 ARG B C 1
ATOM 1530 O O . ARG B 1 70 ? -13.898 -5.688 -6.633 1 86.62 70 ARG B O 1
ATOM 1537 N N . GLU B 1 71 ? -13.945 -3.328 -6.711 1 88.5 71 GLU B N 1
ATOM 1538 C CA . GLU B 1 71 ? -12.492 -3.244 -6.742 1 88.5 71 GLU B CA 1
ATOM 1539 C C . GLU B 1 71 ? -11.883 -3.654 -5.402 1 88.5 71 GLU B C 1
ATOM 1541 O O . GLU B 1 71 ? -12.406 -3.293 -4.344 1 88.5 71 GLU B O 1
ATOM 1546 N N . LEU B 1 72 ? -10.859 -4.383 -5.477 1 91.06 72 LEU B N 1
ATOM 1547 C CA . LEU B 1 72 ? -10.148 -4.793 -4.273 1 91.06 72 LEU B CA 1
ATOM 1548 C C . LEU B 1 72 ? -9.531 -3.59 -3.568 1 91.06 72 LEU B C 1
ATOM 1550 O O . LEU B 1 72 ? -9.039 -2.668 -4.223 1 91.06 72 LEU B O 1
ATOM 1554 N N . SER B 1 73 ? -9.555 -3.629 -2.234 1 94.81 73 SER B N 1
ATOM 1555 C CA . SER B 1 73 ? -8.828 -2.629 -1.458 1 94.81 73 SER B CA 1
ATOM 1556 C C . SER B 1 73 ? -7.332 -2.902 -1.473 1 94.81 73 SER B C 1
ATOM 1558 O O . SER B 1 73 ? -6.887 -3.947 -1.953 1 94.81 73 SER B O 1
ATOM 1560 N N . LYS B 1 74 ? -6.703 -1.908 -0.903 1 97.12 74 LYS B N 1
ATOM 1561 C CA . LYS B 1 74 ? -5.258 -2.092 -0.798 1 97.12 74 LYS B CA 1
ATOM 1562 C C . LYS B 1 74 ? -4.918 -3.309 0.056 1 97.12 74 LYS B C 1
ATOM 1564 O O . LYS B 1 74 ? -4.059 -4.109 -0.311 1 97.12 74 LYS B O 1
ATOM 1569 N N . PHE B 1 75 ? -5.594 -3.408 1.172 1 97.19 75 PHE B N 1
ATOM 1570 C CA . PHE B 1 75 ? -5.363 -4.52 2.086 1 97.19 75 PHE B CA 1
ATOM 1571 C C . PHE B 1 75 ? -5.691 -5.848 1.415 1 97.19 75 PHE B C 1
ATOM 1573 O O . PHE B 1 75 ? -4.902 -6.793 1.477 1 97.19 75 PHE B O 1
ATOM 1580 N N . GLU B 1 76 ? -6.836 -5.906 0.787 1 94.19 76 GLU B N 1
ATOM 1581 C CA . GLU B 1 76 ? -7.27 -7.121 0.106 1 94.19 76 GLU B CA 1
ATOM 1582 C C . GLU B 1 76 ? -6.301 -7.508 -1.007 1 94.19 76 GLU B C 1
ATOM 1584 O O . GLU B 1 76 ? -5.988 -8.688 -1.183 1 94.19 76 GLU B O 1
ATOM 1589 N N . THR B 1 77 ? -5.824 -6.457 -1.771 1 96.25 77 THR B N 1
ATOM 1590 C CA . THR B 1 77 ? -4.891 -6.707 -2.863 1 96.25 77 THR B CA 1
ATOM 1591 C C . THR B 1 77 ? -3.625 -7.383 -2.35 1 96.25 77 THR B C 1
ATOM 1593 O O . THR B 1 77 ? -3.162 -8.367 -2.926 1 96.25 77 THR B O 1
ATOM 1596 N N . ILE B 1 78 ? -3.188 -6.93 -1.282 1 98 78 ILE B N 1
ATOM 1597 C CA . ILE B 1 78 ? -1.963 -7.465 -0.697 1 98 78 ILE B CA 1
ATOM 1598 C C . ILE B 1 78 ? -2.207 -8.891 -0.196 1 98 78 ILE B C 1
ATOM 1600 O O . ILE B 1 78 ? -1.378 -9.773 -0.401 1 98 78 ILE B O 1
ATOM 1604 N N . GLN B 1 79 ? -3.309 -9.062 0.457 1 95.81 79 GLN B N 1
ATOM 1605 C CA . GLN B 1 79 ? -3.654 -10.383 0.963 1 95.81 79 GLN B CA 1
ATOM 1606 C C . GLN B 1 79 ? -3.773 -11.398 -0.174 1 95.81 79 GLN B C 1
ATOM 1608 O O . GLN B 1 79 ? -3.238 -12.5 -0.086 1 95.81 79 GLN B O 1
ATOM 1613 N N . ILE B 1 80 ? -4.422 -11.023 -1.192 1 94.38 80 ILE B N 1
ATOM 1614 C CA . ILE B 1 80 ? -4.621 -11.906 -2.332 1 94.38 80 ILE B CA 1
ATOM 1615 C C . ILE B 1 80 ? -3.281 -12.18 -3.016 1 94.38 80 ILE B C 1
ATOM 1617 O O . ILE B 1 80 ? -2.998 -13.312 -3.416 1 94.38 80 ILE B O 1
ATOM 1621 N N . ALA B 1 81 ? -2.467 -11.125 -3.156 1 95.88 81 ALA B N 1
ATOM 1622 C CA . ALA B 1 81 ? -1.152 -11.305 -3.766 1 95.88 81 ALA B CA 1
ATOM 1623 C C . ALA B 1 81 ? -0.324 -12.328 -2.99 1 95.88 81 ALA B C 1
ATOM 1625 O O . ALA B 1 81 ? 0.291 -13.219 -3.584 1 95.88 81 ALA B O 1
ATOM 1626 N N . LYS B 1 82 ? -0.322 -12.188 -1.661 1 95.75 82 LYS B N 1
ATOM 1627 C CA . LYS B 1 82 ? 0.401 -13.117 -0.804 1 95.75 82 LYS B CA 1
ATOM 1628 C C . LYS B 1 82 ? -0.084 -14.547 -1.018 1 95.75 82 LYS B C 1
ATOM 1630 O O . LYS B 1 82 ? 0.722 -15.461 -1.216 1 95.75 82 LYS B O 1
ATOM 1635 N N . ASN B 1 83 ? -1.354 -14.766 -0.975 1 93.69 83 ASN B N 1
ATOM 1636 C CA . ASN B 1 83 ? -1.932 -16.094 -1.141 1 93.69 83 ASN B CA 1
ATOM 1637 C C . ASN B 1 83 ? -1.671 -16.641 -2.539 1 93.69 83 ASN B C 1
ATOM 1639 O O . ASN B 1 83 ? -1.418 -17.844 -2.699 1 93.69 83 ASN B O 1
ATOM 1643 N N . TYR B 1 84 ? -1.755 -15.758 -3.498 1 93.44 84 TYR B N 1
ATOM 1644 C CA . TYR B 1 84 ? -1.525 -16.156 -4.883 1 93.44 84 TYR B CA 1
ATOM 1645 C C . TYR B 1 84 ? -0.094 -16.641 -5.082 1 93.44 84 TYR B C 1
ATOM 1647 O O . TYR B 1 84 ? 0.135 -17.672 -5.711 1 93.44 84 TYR B O 1
ATOM 1655 N N . ILE B 1 85 ? 0.855 -15.93 -4.539 1 93.56 85 ILE B N 1
ATOM 1656 C CA . ILE B 1 85 ? 2.262 -16.312 -4.621 1 93.56 85 ILE B CA 1
ATOM 1657 C C . ILE B 1 85 ? 2.473 -17.672 -3.963 1 93.56 85 ILE B C 1
ATOM 1659 O O . ILE B 1 85 ? 3.143 -18.531 -4.523 1 93.56 85 ILE B O 1
ATOM 1663 N N . ARG B 1 86 ? 1.845 -17.859 -2.867 1 92 86 ARG B N 1
ATOM 1664 C CA . ARG B 1 86 ? 1.938 -19.156 -2.191 1 92 86 ARG B CA 1
ATOM 1665 C C . ARG B 1 86 ? 1.372 -20.266 -3.062 1 92 86 ARG B C 1
ATOM 1667 O O . ARG B 1 86 ? 1.946 -21.359 -3.139 1 92 86 ARG B O 1
ATOM 1674 N N . SER B 1 87 ? 0.273 -19.984 -3.676 1 92 87 SER B N 1
ATOM 1675 C CA . SER B 1 87 ? -0.358 -20.969 -4.547 1 92 87 SER B CA 1
ATOM 1676 C C . SER B 1 87 ? 0.538 -21.312 -5.734 1 92 87 SER B C 1
ATOM 1678 O O . SER B 1 87 ? 0.627 -22.484 -6.137 1 92 87 SER B O 1
ATOM 1680 N N . LEU B 1 88 ? 1.174 -20.297 -6.32 1 90.62 88 LEU B N 1
ATOM 1681 C CA . LEU B 1 88 ? 2.072 -20.531 -7.449 1 90.62 88 LEU B CA 1
ATOM 1682 C C . LEU B 1 88 ? 3.252 -21.406 -7.035 1 90.62 88 LEU B C 1
ATOM 1684 O O . LEU B 1 88 ? 3.684 -22.266 -7.797 1 90.62 88 LEU B O 1
ATOM 1688 N N . HIS B 1 89 ? 3.723 -21.188 -5.816 1 90.75 89 HIS B N 1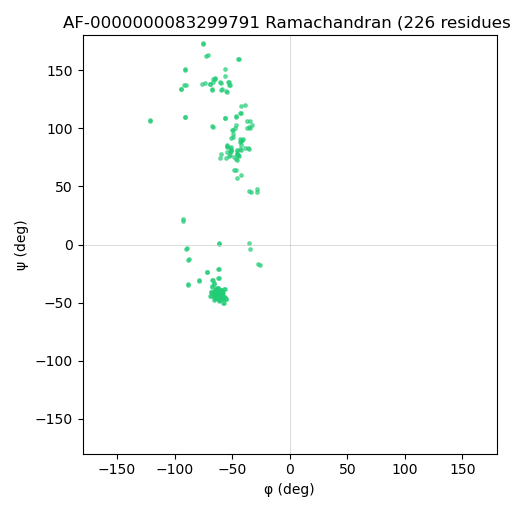
ATOM 1689 C CA . HIS B 1 89 ? 4.793 -22.031 -5.297 1 90.75 89 HIS B CA 1
ATOM 1690 C C . HIS B 1 89 ? 4.328 -23.469 -5.129 1 90.75 89 HIS B C 1
ATOM 1692 O O . HIS B 1 89 ? 5.07 -24.406 -5.434 1 90.75 89 HIS B O 1
ATOM 1698 N N . GLN B 1 90 ? 3.164 -23.641 -4.672 1 89.19 90 GLN B N 1
ATOM 1699 C CA . GLN B 1 90 ? 2.613 -24.984 -4.504 1 89.19 90 GLN B CA 1
ATOM 1700 C C . GLN B 1 90 ? 2.459 -25.688 -5.848 1 89.19 90 GLN B C 1
ATOM 1702 O O . GLN B 1 90 ? 2.77 -26.875 -5.973 1 89.19 90 GLN B O 1
ATOM 1707 N N . LEU B 1 91 ? 1.987 -24.922 -6.773 1 88.81 91 LEU B N 1
ATOM 1708 C CA . LEU B 1 91 ? 1.825 -25.469 -8.117 1 88.81 91 LEU B CA 1
ATOM 1709 C C . LEU B 1 91 ? 3.172 -25.875 -8.695 1 88.81 91 LEU B C 1
ATOM 1711 O O . LEU B 1 91 ? 3.285 -26.938 -9.312 1 88.81 91 LEU B O 1
ATOM 1715 N N . LEU B 1 92 ? 4.172 -25.062 -8.523 1 89.62 92 LEU B N 1
ATOM 1716 C CA . LEU B 1 92 ? 5.512 -25.359 -9.023 1 89.62 92 LEU B CA 1
ATOM 1717 C C . LEU B 1 92 ? 6.078 -26.594 -8.336 1 89.62 92 LEU B C 1
ATOM 1719 O O . LEU B 1 92 ? 6.738 -27.422 -8.977 1 89.62 92 LEU B O 1
ATOM 1723 N N . ALA B 1 93 ? 5.812 -26.766 -7.078 1 88.12 93 ALA B N 1
ATOM 1724 C CA . ALA B 1 93 ? 6.297 -27.906 -6.301 1 88.12 93 ALA B CA 1
ATOM 1725 C C . ALA B 1 93 ? 5.652 -29.203 -6.777 1 88.12 93 ALA B C 1
ATOM 1727 O O . ALA B 1 93 ? 6.273 -30.266 -6.723 1 88.12 93 ALA B O 1
ATOM 1728 N N . GLN B 1 94 ? 4.484 -29.109 -7.25 1 87.12 94 GLN B N 1
ATOM 1729 C CA . GLN B 1 94 ? 3.766 -30.281 -7.742 1 87.12 94 GLN B CA 1
ATOM 1730 C C . GLN B 1 94 ? 4.25 -30.672 -9.133 1 87.12 94 GLN B C 1
ATOM 1732 O O . GLN B 1 94 ? 4.23 -31.844 -9.492 1 87.12 94 GLN B O 1
ATOM 1737 N N . THR B 1 95 ? 4.676 -29.734 -9.945 1 84.75 95 THR B N 1
ATOM 1738 C CA . THR B 1 95 ? 5.074 -29.969 -11.328 1 84.75 95 THR B CA 1
ATOM 1739 C C . THR B 1 95 ? 6.551 -30.344 -11.414 1 84.75 95 THR B C 1
ATOM 1741 O O . THR B 1 95 ? 6.953 -31.109 -12.289 1 84.75 95 THR B O 1
ATOM 1744 N N . ASP B 1 96 ? 7.348 -29.781 -10.562 1 80.75 96 ASP B N 1
ATOM 1745 C CA . ASP B 1 96 ? 8.781 -30.062 -10.516 1 80.75 96 ASP B CA 1
ATOM 1746 C C . ASP B 1 96 ? 9.195 -30.594 -9.148 1 80.75 96 ASP B C 1
ATOM 1748 O O . ASP B 1 96 ? 9.258 -29.844 -8.172 1 80.75 96 ASP B O 1
ATOM 1752 N N . PRO B 1 97 ? 9.5 -31.906 -9.078 1 78.19 97 PRO B N 1
ATOM 1753 C CA . PRO B 1 97 ? 9.883 -32.469 -7.785 1 78.19 97 PRO B CA 1
ATOM 1754 C C . PRO B 1 97 ? 11.156 -31.844 -7.219 1 78.19 97 PRO B C 1
ATOM 1756 O O . PRO B 1 97 ? 11.391 -31.906 -6.008 1 78.19 97 PRO B O 1
ATOM 1759 N N . ASN B 1 98 ? 11.922 -31.266 -8.078 1 79.44 98 ASN B N 1
ATOM 1760 C CA . ASN B 1 98 ? 13.172 -30.656 -7.625 1 79.44 98 ASN B CA 1
ATOM 1761 C C . ASN B 1 98 ? 12.977 -29.203 -7.215 1 79.44 98 ASN B C 1
ATOM 1763 O O . ASN B 1 98 ? 13.938 -28.531 -6.844 1 79.44 98 ASN B O 1
ATOM 1767 N N . TYR B 1 99 ? 11.695 -28.828 -7.441 1 80.5 99 TYR B N 1
ATOM 1768 C CA . TYR B 1 99 ? 11.422 -27.453 -7.07 1 80.5 99 TYR B CA 1
ATOM 1769 C C . TYR B 1 99 ? 11.508 -27.266 -5.562 1 80.5 99 TYR B C 1
ATOM 1771 O O . TYR B 1 99 ? 10.805 -27.938 -4.805 1 80.5 99 TYR B O 1
ATOM 1779 N N . SER B 1 100 ? 12.633 -26.688 -4.93 1 70.75 100 SER B N 1
ATOM 1780 C CA . SER B 1 100 ? 12.836 -26.359 -3.523 1 70.75 100 SER B CA 1
ATOM 1781 C C . SER B 1 100 ? 12.43 -24.922 -3.225 1 70.75 100 SER B C 1
ATOM 1783 O O . SER B 1 100 ? 12.859 -24.344 -2.223 1 70.75 100 SER B O 1
ATOM 1785 N N . GLY B 1 101 ? 11.672 -24.359 -4.004 1 64 101 GLY B N 1
ATOM 1786 C CA . GLY B 1 101 ? 11.359 -22.969 -3.721 1 64 101 GLY B CA 1
ATOM 1787 C C . GLY B 1 101 ? 10.773 -22.766 -2.338 1 64 101 GLY B C 1
ATOM 1788 O O . GLY B 1 101 ? 10.07 -23.641 -1.814 1 64 101 GLY B O 1
ATOM 1789 N N . SER B 1 102 ? 11.578 -22.141 -1.405 1 54.62 102 SER B N 1
ATOM 1790 C CA . SER B 1 102 ? 11.305 -21.891 0.006 1 54.62 102 SER B CA 1
ATOM 1791 C C . SER B 1 102 ? 9.906 -21.312 0.202 1 54.62 102 SER B C 1
ATOM 1793 O O . SER B 1 102 ? 9.609 -20.219 -0.263 1 54.62 102 SER B O 1
ATOM 1795 N N . ILE B 1 103 ? 8.828 -22.078 0.075 1 55.56 103 ILE B N 1
ATOM 1796 C CA . ILE B 1 103 ? 7.555 -21.594 0.598 1 55.56 103 ILE B CA 1
ATOM 1797 C C . ILE B 1 103 ? 7.766 -21 1.99 1 55.56 103 ILE B C 1
ATOM 1799 O O . ILE B 1 103 ? 8.312 -21.656 2.877 1 55.56 103 ILE B O 1
ATOM 1803 N N . CYS B 1 104 ? 8.297 -19.812 2.055 1 52.81 104 CYS B N 1
ATOM 1804 C CA . CYS B 1 104 ? 8.367 -19.359 3.441 1 52.81 104 CYS B CA 1
ATOM 1805 C C . CYS B 1 104 ? 7.09 -19.719 4.191 1 52.81 104 CYS B C 1
ATOM 1807 O O . CYS B 1 104 ? 5.988 -19.438 3.719 1 52.81 104 CYS B O 1
ATOM 1809 N N . SER B 1 105 ? 7.066 -20.875 4.797 1 44.66 105 SER B N 1
ATOM 1810 C CA . SER B 1 105 ? 6.051 -21.375 5.711 1 44.66 105 SER B CA 1
ATOM 1811 C C . SER B 1 105 ? 5.355 -20.234 6.449 1 44.66 105 SER B C 1
ATOM 1813 O O . SER B 1 105 ? 5.918 -19.656 7.379 1 44.66 105 SER B O 1
ATOM 1815 N N . ASP B 1 106 ? 4.965 -19.219 5.875 1 45.53 106 ASP B N 1
ATOM 1816 C CA . ASP B 1 106 ? 4.238 -18.344 6.785 1 45.53 106 ASP B CA 1
ATOM 1817 C C . ASP B 1 106 ? 3.172 -19.125 7.559 1 45.53 106 ASP B C 1
ATOM 1819 O O . ASP B 1 106 ? 2.406 -19.891 6.973 1 45.53 106 ASP B O 1
ATOM 1823 N N . ASP B 1 107 ? 3.377 -19.547 8.766 1 38.75 107 ASP B N 1
ATOM 1824 C CA . ASP B 1 107 ? 2.32 -19.875 9.719 1 38.75 107 ASP B CA 1
ATOM 1825 C C . ASP B 1 107 ? 1.122 -18.938 9.547 1 38.75 107 ASP B C 1
ATOM 1827 O O . ASP B 1 107 ? 0.387 -18.688 10.5 1 38.75 107 ASP B O 1
ATOM 1831 N N . ASP B 1 108 ? 1.013 -18.062 8.734 1 40.06 108 ASP B N 1
ATOM 1832 C CA . ASP B 1 108 ? -0.149 -17.188 8.891 1 40.06 108 ASP B CA 1
ATOM 1833 C C . ASP B 1 108 ? -1.444 -18 8.891 1 40.06 108 ASP B C 1
ATOM 1835 O O . ASP B 1 108 ? -1.491 -19.094 8.352 1 40.06 108 ASP B O 1
ATOM 1839 N N . SER B 1 109 ? -2.564 -17.516 9.781 1 37.5 109 SER B N 1
ATOM 1840 C CA . SER B 1 109 ? -3.998 -17.734 9.938 1 37.5 109 SER B CA 1
ATOM 1841 C C . SER B 1 109 ? -4.688 -17.875 8.578 1 37.5 109 SER B C 1
ATOM 1843 O O . SER B 1 109 ? -4.312 -17.188 7.621 1 37.5 109 SER B O 1
ATOM 1845 N N . SER B 1 110 ? -5.32 -19.047 8.367 1 35.66 110 SER B N 1
ATOM 1846 C CA . SER B 1 110 ? -6.277 -19.562 7.395 1 35.66 110 SER B CA 1
ATOM 1847 C C . SER B 1 110 ? -7.266 -18.484 6.965 1 35.66 110 SER B C 1
ATOM 1849 O O . SER B 1 110 ? -8.227 -18.203 7.684 1 35.66 110 SER B O 1
ATOM 1851 N N . PHE B 1 111 ? -6.875 -17.25 6.641 1 35.31 111 PHE B N 1
ATOM 1852 C CA . PHE B 1 111 ? -8.016 -16.562 6.055 1 35.31 111 PHE B CA 1
ATOM 1853 C C . PHE B 1 111 ? -8.586 -17.359 4.887 1 35.31 111 PHE B C 1
ATOM 1855 O O . PHE B 1 111 ? -7.875 -17.656 3.922 1 35.31 111 PHE B O 1
ATOM 1862 N N . GLU B 1 112 ? -9.484 -18.344 5.203 1 32.31 112 GLU B N 1
ATOM 1863 C CA . GLU B 1 112 ? -10.367 -19 4.246 1 32.31 112 GLU B CA 1
ATOM 1864 C C . GLU B 1 112 ? -10.852 -18.016 3.182 1 32.31 112 GLU B C 1
ATOM 1866 O O . GLU B 1 112 ? -11.477 -17 3.506 1 32.31 112 GLU B O 1
ATOM 1871 N N . PHE B 1 113 ? -10.078 -17.812 2.225 1 35.94 113 PHE B N 1
ATOM 1872 C CA . PHE B 1 113 ? -10.617 -17.172 1.034 1 35.94 113 PHE B CA 1
ATOM 1873 C C . PHE B 1 113 ? -11.938 -17.812 0.624 1 35.94 113 PHE B C 1
ATOM 1875 O O . PHE B 1 113 ? -11.984 -18.984 0.269 1 35.94 113 PHE B O 1
ATOM 1882 N N . SER B 1 114 ? -13 -17.719 1.442 1 30.48 114 SER B N 1
ATOM 1883 C CA . SER B 1 114 ? -14.234 -18.062 0.733 1 30.48 114 SER B CA 1
ATOM 1884 C C . SER B 1 114 ? -14.352 -17.281 -0.567 1 30.48 114 SER B C 1
ATOM 1886 O O . SER B 1 114 ? -14.477 -16.047 -0.548 1 30.48 114 SER B O 1
ATOM 1888 N N . PHE B 1 115 ? -13.711 -17.75 -1.532 1 26.92 115 PHE B N 1
ATOM 1889 C CA . PHE B 1 115 ? -14.086 -17.25 -2.85 1 26.92 115 PHE B CA 1
ATOM 1890 C C . PHE B 1 115 ? -15.539 -17.578 -3.168 1 26.92 115 PHE B C 1
ATOM 1892 O O . PHE B 1 115 ? -16.047 -18.625 -2.752 1 26.92 115 PHE B O 1
#

pLDDT: mean 76.04, std 23.21, range [26.62, 98.69]

Foldseek 3Di:
DPPPPPPPPPPPPPPPPPPDPPPDDDDDDDPVRVVVVVVVVVVVVVVVVVVVVVVLVVLQVVFDDDPDPDDDDPVRSVVRSLVVVLVVLVVVCVVDVPSPPCSVPPPDDCPPPPD/DPPPPPPPPPPPPPPPPPPDPPPDDDDDDDPVRVVVVVVVVVVVVVVVVVVVVVVLVVLQVVFDDDPDPDDDDPVRSVVRSLVVVLVVLVVVCVVDVPSPPCSVPPPDDCPPPPD